Protein AF-0000000084497887 (afdb_homodimer)

Solvent-accessible surface area (backbone atoms only — not comparable to full-atom values): 10962 Å² total; per-residue (Å²): 132,82,75,77,73,67,58,67,60,59,72,65,52,63,39,70,38,43,33,41,34,38,28,30,50,39,81,92,36,46,67,60,48,50,56,60,54,56,71,39,84,43,46,43,31,31,32,35,33,46,72,90,30,45,32,45,31,37,35,47,32,65,16,64,68,62,44,48,48,43,46,65,66,46,57,71,64,41,83,52,58,73,46,73,46,78,21,45,47,77,47,72,82,37,50,74,83,68,125,132,80,74,76,73,67,60,66,59,58,74,64,51,64,40,70,37,42,34,40,34,38,27,30,48,40,82,93,37,46,66,61,49,51,55,60,55,57,71,39,86,44,48,43,31,33,28,35,33,47,74,90,31,45,32,46,32,39,34,47,31,67,17,64,68,62,43,48,48,43,46,65,64,47,55,71,62,40,82,53,58,74,47,73,46,78,21,44,48,77,47,70,81,40,51,74,82,69,126

Secondary structure (DSSP, 8-state):
-------HHHHHHTS-EEEEEEEEE-GGGHHHHHHHHHTSTTEEEEEEESSS-SEEEEEEESSHHHHHHIIIIIGGGSTTEEEEEEEEEEEEEEETT--/-------HHHHHHTS-EEEEEEEEE-GGGHHHHHHHHHTSTTEEEEEEESSS-SEEEEEEESSHHHHHHIIIIIGGGSTTEEEEEEEEEEEEEEETT--

InterPro domains:
  IPR011008 Dimeric alpha-beta barrel [SSF54909] (17-94)
  IPR019887 Transcription regulator AsnC/Lrp, ligand binding domain [PF01037] (18-95)

Organism: NCBI:txid312540

Radius of gyration: 19.48 Å; Cα contacts (8 Å, |Δi|>4): 360; chains: 2; bounding box: 92×40×36 Å

pLDDT: mean 90.02, std 18.31, range [33.28, 98.94]

Nearest PDB structures (foldseek):
  7fby-assembly1_A  TM=8.459E-01  e=1.328E-07  Pyrococcus horikoshii OT3
  2zbc-assembly1_C-2  TM=9.315E-01  e=3.793E-06  Sulfurisphaera tokodaii str. 7
  2cg4-assembly1_A  TM=8.793E-01  e=3.573E-06  Escherichia coli
  2cvi-assembly1_B  TM=8.622E-01  e=5.432E-06  Pyrococcus horikoshii OT3
  2pn6-assembly1_A  TM=7.732E-01  e=1.114E-05  Sulfurisphaera tokodaii

Foldseek 3Di:
DPPPPVPPCVVQFFAKWKKKKFWAFAPVCLVVLQVQLVPDPQWDDWDQDDDPGRIITIGIDRGPVVVVCCCVPPNVPDPGTDDMDIGTDPDDPDDPPPD/DPPPVVPPCVVQFFAKWKKKKFWAFAPVCLVVLQVQLVPDPQWDDWDQDDDPGRIITMGIDRGPVVVVCCVVPPNVPDPGTDDMDIGTDPDDPDDPPPD

Structure (mmCIF, N/CA/C/O backbone):
data_AF-0000000084497887-model_v1
#
loop_
_entity.id
_entity.type
_entity.pdbx_description
1 polymer 'AsnC family transcriptional regulator'
#
loop_
_atom_site.group_PDB
_atom_site.id
_atom_site.type_symbol
_atom_site.label_atom_id
_atom_site.label_alt_id
_atom_site.label_comp_id
_atom_site.label_asym_id
_atom_site.label_entity_id
_atom_site.label_seq_id
_atom_site.pdbx_PDB_ins_code
_atom_site.Cartn_x
_atom_site.Cartn_y
_atom_site.Cartn_z
_atom_site.occupancy
_atom_site.B_iso_or_equiv
_atom_site.auth_seq_id
_atom_site.auth_comp_id
_atom_site.auth_asym_id
_atom_site.auth_atom_id
_atom_site.pdbx_PDB_model_num
ATOM 1 N N . MET A 1 1 ? -46.094 -18.594 4.223 1 34.28 1 MET A N 1
ATOM 2 C CA . MET A 1 1 ? -44.781 -18.891 4.781 1 34.28 1 MET A CA 1
ATOM 3 C C . MET A 1 1 ? -43.75 -17.859 4.328 1 34.28 1 MET A C 1
ATOM 5 O O . MET A 1 1 ? -43.438 -17.766 3.137 1 34.28 1 MET A O 1
ATOM 9 N N . GLU A 1 2 ? -43.812 -16.578 4.73 1 36.75 2 GLU A N 1
ATOM 10 C CA . GLU A 1 2 ? -43.062 -15.391 4.34 1 36.75 2 GLU A CA 1
ATOM 11 C C . GLU A 1 2 ? -41.562 -15.633 4.414 1 36.75 2 GLU A C 1
ATOM 13 O O . GLU A 1 2 ? -41.031 -15.977 5.477 1 36.75 2 GLU A O 1
ATOM 18 N N . ALA A 1 3 ? -41.031 -16.297 3.369 1 42.78 3 ALA A N 1
ATOM 19 C CA . ALA A 1 3 ? -39.594 -16.547 3.277 1 42.78 3 ALA A CA 1
ATOM 20 C C . ALA A 1 3 ? -38.781 -15.383 3.852 1 42.78 3 ALA A C 1
ATOM 22 O O . ALA A 1 3 ? -39.062 -14.219 3.539 1 42.78 3 ALA A O 1
ATOM 23 N N . GLU A 1 4 ? -38.438 -15.383 5.117 1 43.06 4 GLU A N 1
ATOM 24 C CA . GLU A 1 4 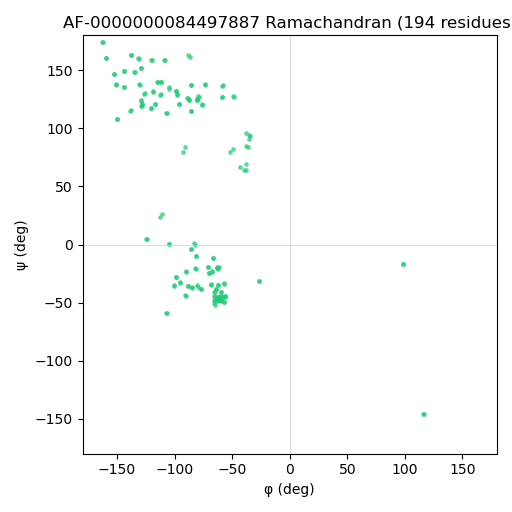? -37.531 -14.43 5.785 1 43.06 4 GLU A CA 1
ATOM 25 C C . GLU A 1 4 ? -36.375 -14.062 4.895 1 43.06 4 GLU A C 1
ATOM 27 O O . GLU A 1 4 ? -35.469 -14.891 4.656 1 43.06 4 GLU A O 1
ATOM 32 N N . ILE A 1 5 ? -36.594 -13.328 3.812 1 41.53 5 ILE A N 1
ATOM 33 C CA . ILE A 1 5 ? -35.531 -12.656 3.09 1 41.53 5 ILE A CA 1
ATOM 34 C C . ILE A 1 5 ? -34.531 -12.078 4.078 1 41.53 5 ILE A C 1
ATOM 36 O O . ILE A 1 5 ? -34.812 -11.125 4.805 1 41.53 5 ILE A O 1
ATOM 40 N N . THR A 1 6 ? -33.844 -12.891 4.84 1 45.62 6 THR A N 1
ATOM 41 C CA . THR A 1 6 ? -32.688 -12.43 5.562 1 45.62 6 THR A CA 1
ATOM 42 C C . THR A 1 6 ? -31.891 -11.422 4.723 1 45.62 6 THR A C 1
ATOM 44 O O . THR A 1 6 ? -31.578 -11.688 3.562 1 45.62 6 THR A O 1
ATOM 47 N N . ASN A 1 7 ? -32.125 -10.148 4.93 1 45.5 7 ASN A N 1
ATOM 48 C CA . ASN A 1 7 ? -31.562 -9.023 4.195 1 45.5 7 ASN A CA 1
ATOM 49 C C . ASN A 1 7 ? -30.094 -9.258 3.826 1 45.5 7 ASN A C 1
ATOM 51 O O . ASN A 1 7 ? -29.25 -9.383 4.703 1 45.5 7 ASN A O 1
ATOM 55 N N . PHE A 1 8 ? -29.812 -9.93 2.74 1 46.56 8 PHE A N 1
ATOM 56 C CA . PHE A 1 8 ? -28.484 -10.039 2.121 1 46.56 8 PHE A CA 1
ATOM 57 C C . PHE A 1 8 ? -27.625 -8.828 2.457 1 46.56 8 PHE A C 1
ATOM 59 O O . PHE A 1 8 ? -26.406 -8.906 2.434 1 46.56 8 PHE A O 1
ATOM 66 N N . LYS A 1 9 ? -28.219 -7.66 2.637 1 49.53 9 LYS A N 1
ATOM 67 C CA . LYS A 1 9 ? -27.562 -6.422 3.029 1 49.53 9 LYS A CA 1
ATOM 68 C C . LYS A 1 9 ? -26.891 -6.566 4.387 1 49.53 9 LYS A C 1
ATOM 70 O O . LYS A 1 9 ? -25.766 -6.07 4.59 1 49.53 9 LYS A O 1
ATOM 75 N N . GLU A 1 10 ? -27.469 -7.125 5.3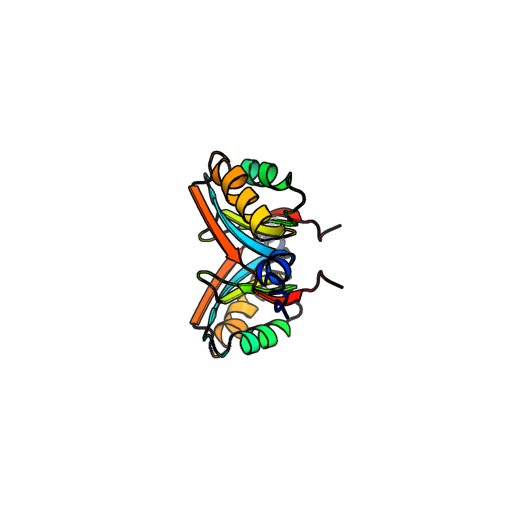71 1 51.5 10 GLU A N 1
ATOM 76 C CA . GLU A 1 10 ? -26.953 -7.312 6.719 1 51.5 10 GLU A CA 1
ATOM 77 C C . GLU A 1 10 ? -25.719 -8.211 6.707 1 51.5 10 GLU A C 1
ATOM 79 O O . GLU A 1 10 ? -24.766 -7.973 7.457 1 51.5 10 GLU A O 1
ATOM 84 N N . TYR A 1 11 ? -25.672 -9.383 6.059 1 49.47 11 TYR A N 1
ATOM 85 C CA . TYR A 1 11 ? -24.578 -10.336 5.992 1 49.47 11 TYR A CA 1
ATOM 86 C C . TYR A 1 11 ? -23.328 -9.695 5.387 1 49.47 11 TYR A C 1
ATOM 88 O O . TYR A 1 11 ? -22.219 -9.922 5.859 1 49.47 11 TYR A O 1
ATOM 96 N N . TYR A 1 12 ? -23.484 -8.992 4.297 1 54.28 12 TYR A N 1
ATOM 97 C CA . TYR A 1 12 ? -22.391 -8.32 3.619 1 54.28 12 TYR A CA 1
ATOM 98 C C . TYR A 1 12 ? -22.047 -7.008 4.309 1 54.28 12 TYR A C 1
ATOM 100 O O . TYR A 1 12 ? -20.906 -6.547 4.246 1 54.28 12 TYR A O 1
ATOM 108 N N . ASP A 1 13 ? -23.125 -6.312 4.828 1 56.44 13 ASP A N 1
ATOM 109 C CA . ASP A 1 13 ? -23 -5 5.457 1 56.44 13 ASP A CA 1
ATOM 110 C C . ASP A 1 13 ? -22.109 -5.066 6.691 1 56.44 13 ASP A C 1
ATOM 112 O O . ASP A 1 13 ? -21.5 -4.066 7.082 1 56.44 13 ASP A O 1
ATOM 116 N N . ASN A 1 14 ? -21.891 -6.223 7.273 1 60.94 14 ASN A N 1
ATOM 117 C CA . ASN A 1 14 ? -21.344 -6.23 8.625 1 60.94 14 ASN A CA 1
ATOM 118 C C . ASN A 1 14 ? -19.922 -6.793 8.648 1 60.94 14 ASN A C 1
ATOM 120 O O . ASN A 1 14 ? -19.484 -7.352 9.656 1 60.94 14 ASN A O 1
ATOM 124 N N . LYS A 1 15 ? -19.25 -6.688 7.375 1 86.19 15 LYS A N 1
ATOM 125 C CA . LYS A 1 15 ? -17.922 -7.266 7.484 1 86.19 15 LYS A CA 1
ATOM 126 C C . LYS A 1 15 ? -16.859 -6.176 7.547 1 86.19 15 LYS A C 1
ATOM 128 O O . LYS A 1 15 ? -16.984 -5.133 6.902 1 86.19 15 LYS A O 1
ATOM 133 N N . ILE A 1 16 ? -15.914 -6.332 8.445 1 96.44 16 ILE A N 1
ATOM 134 C CA . ILE A 1 16 ? -14.734 -5.48 8.539 1 96.44 16 ILE A CA 1
ATOM 135 C C . ILE A 1 16 ? -14.086 -5.348 7.156 1 96.44 16 ILE A C 1
ATOM 137 O O . ILE A 1 16 ? -13.953 -6.336 6.43 1 96.44 16 ILE A O 1
ATOM 141 N N . VAL A 1 17 ? -13.867 -4.059 6.781 1 97.56 17 VAL A N 1
ATOM 142 C CA . VAL A 1 17 ? -13.266 -3.844 5.469 1 97.56 17 VAL A CA 1
ATOM 143 C C . VAL A 1 17 ? -11.883 -3.213 5.629 1 97.56 17 VAL A C 1
ATOM 145 O O . VAL A 1 17 ? -11.68 -2.379 6.512 1 97.56 17 VAL A O 1
ATOM 148 N N . THR A 1 18 ? -10.945 -3.664 4.828 1 98.44 18 THR A N 1
ATOM 149 C CA . THR A 1 18 ? -9.602 -3.105 4.715 1 98.44 18 THR A CA 1
ATOM 150 C C . THR A 1 18 ? -9.398 -2.447 3.352 1 98.44 18 THR A C 1
ATOM 152 O O . THR A 1 18 ? -9.875 -2.959 2.336 1 98.44 18 THR A O 1
ATOM 155 N N . ALA A 1 19 ? -8.719 -1.28 3.336 1 98.88 19 ALA A N 1
ATOM 156 C CA . ALA A 1 19 ? -8.406 -0.589 2.088 1 98.88 19 ALA A CA 1
ATOM 157 C C . ALA A 1 19 ? -7.039 0.084 2.162 1 98.88 19 ALA A C 1
ATOM 159 O O . ALA A 1 19 ? -6.574 0.44 3.246 1 98.88 19 ALA A O 1
ATOM 160 N N . MET A 1 20 ? -6.418 0.155 1.011 1 98.94 20 MET A N 1
ATOM 161 C CA . MET A 1 20 ? -5.281 1.043 0.786 1 98.94 20 MET A CA 1
ATOM 162 C C . MET A 1 20 ? -5.723 2.326 0.091 1 98.94 20 MET A C 1
ATOM 164 O O . MET A 1 20 ? -6.473 2.283 -0.885 1 98.94 20 MET A O 1
ATOM 168 N N . ILE A 1 21 ? -5.281 3.441 0.606 1 98.94 21 ILE A N 1
ATOM 169 C CA . ILE A 1 21 ? -5.645 4.723 0.011 1 98.94 21 ILE A CA 1
ATOM 170 C C . ILE A 1 21 ? -4.387 5.469 -0.424 1 98.94 21 ILE A C 1
ATOM 172 O O . ILE A 1 21 ? -3.516 5.762 0.399 1 98.94 21 ILE A O 1
ATOM 176 N N . GLY A 1 22 ? -4.23 5.738 -1.722 1 98.81 22 GLY A N 1
ATOM 177 C CA . GLY A 1 22 ? -3.219 6.641 -2.238 1 98.81 22 GLY A CA 1
ATOM 178 C C . GLY A 1 22 ? -3.662 8.094 -2.248 1 98.81 22 GLY A C 1
ATOM 179 O O . GLY A 1 22 ? -4.789 8.398 -2.645 1 98.81 22 GLY A O 1
ATOM 180 N N . ILE A 1 23 ? -2.787 9.008 -1.84 1 98.81 23 ILE A N 1
ATOM 181 C CA . ILE A 1 23 ? -3.139 10.422 -1.758 1 98.81 23 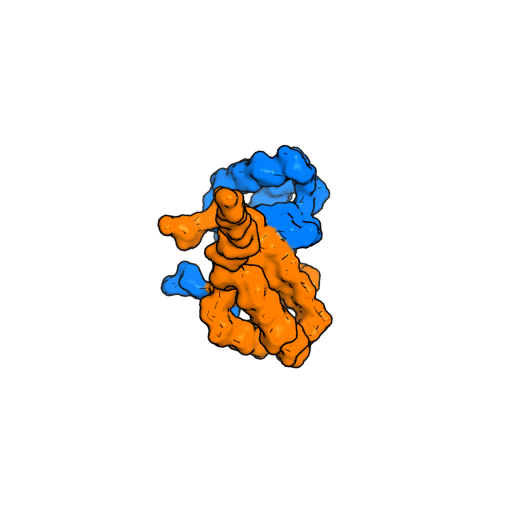ILE A CA 1
ATOM 182 C C . ILE A 1 23 ? -2.086 11.258 -2.484 1 98.81 23 ILE A C 1
ATOM 184 O O . ILE A 1 23 ? -0.886 11.094 -2.25 1 98.81 23 ILE A O 1
ATOM 188 N N . GLU A 1 24 ? -2.488 12.008 -3.402 1 98.81 24 GLU A N 1
ATOM 189 C CA . GLU A 1 24 ? -1.709 13.125 -3.939 1 98.81 24 GLU A CA 1
ATOM 190 C C . GLU A 1 24 ? -1.962 14.406 -3.152 1 98.81 24 GLU A C 1
ATOM 192 O O . GLU A 1 24 ? -3.111 14.812 -2.973 1 98.81 24 GLU A O 1
ATOM 197 N N . ALA A 1 25 ? -0.942 15.023 -2.678 1 98.69 25 ALA A N 1
ATOM 198 C CA . ALA A 1 25 ? -1.083 16.172 -1.773 1 98.69 25 ALA A CA 1
ATOM 199 C C . ALA A 1 25 ? -0.101 17.281 -2.133 1 98.69 25 ALA A C 1
ATOM 201 O O . ALA A 1 25 ? 0.843 17.062 -2.896 1 98.69 25 ALA A O 1
ATOM 202 N N . ASP A 1 26 ? -0.394 18.484 -1.61 1 98.19 26 ASP A N 1
ATOM 203 C CA . ASP A 1 26 ? 0.619 19.531 -1.63 1 98.19 26 ASP A CA 1
ATOM 204 C C . ASP A 1 26 ? 1.875 19.094 -0.878 1 98.19 26 ASP A C 1
ATOM 206 O O . ASP A 1 26 ? 1.798 18.656 0.272 1 98.19 26 ASP A O 1
ATOM 210 N N . ILE A 1 27 ? 2.955 19.234 -1.596 1 96 27 ILE A N 1
ATOM 211 C CA . ILE A 1 27 ? 4.219 18.688 -1.098 1 96 27 ILE A CA 1
ATOM 212 C C . ILE A 1 27 ? 4.531 19.297 0.269 1 96 27 ILE A C 1
ATOM 214 O O . ILE A 1 27 ? 5.07 18.625 1.146 1 96 27 ILE A O 1
ATOM 218 N N . ASN A 1 28 ? 4.18 20.469 0.515 1 97.62 28 ASN A N 1
ATOM 219 C CA . ASN A 1 28 ? 4.504 21.172 1.756 1 97.62 28 ASN A CA 1
ATOM 220 C C . ASN A 1 28 ? 3.523 20.812 2.869 1 97.62 28 ASN A C 1
ATOM 222 O O . ASN A 1 28 ? 3.678 21.266 4.004 1 97.62 28 ASN A O 1
ATOM 226 N N . MET A 1 29 ? 2.557 19.969 2.6 1 98.5 29 MET A N 1
ATOM 227 C CA . MET A 1 29 ? 1.536 19.672 3.602 1 98.5 29 MET A CA 1
ATOM 228 C C . MET A 1 29 ? 1.457 18.172 3.873 1 98.5 29 MET A C 1
ATOM 230 O O . MET A 1 29 ? 0.58 17.719 4.605 1 98.5 29 MET A O 1
ATOM 234 N N . VAL A 1 30 ? 2.314 17.453 3.293 1 98.62 30 VAL A N 1
ATOM 235 C CA . VAL A 1 30 ? 2.25 16 3.348 1 98.62 30 VAL A CA 1
ATOM 236 C C . VAL A 1 30 ? 2.266 15.531 4.801 1 98.62 30 VAL A C 1
ATOM 238 O O . VAL A 1 30 ? 1.417 14.734 5.215 1 98.62 30 VAL A O 1
ATOM 241 N N . GLU A 1 31 ? 3.191 16.031 5.586 1 98.19 31 GLU A N 1
ATOM 242 C CA . GLU A 1 31 ? 3.316 15.602 6.977 1 98.19 31 GLU A CA 1
ATOM 243 C C . GLU A 1 31 ? 2.094 16.016 7.793 1 98.19 31 GLU A C 1
ATOM 245 O O . GLU A 1 31 ? 1.562 15.219 8.57 1 98.19 31 GLU A O 1
ATOM 250 N N . ASP A 1 32 ? 1.654 17.25 7.59 1 98.31 32 ASP A N 1
ATOM 251 C CA . ASP A 1 32 ? 0.481 17.75 8.297 1 98.31 32 ASP A CA 1
ATOM 252 C C . ASP A 1 32 ? -0.757 16.922 7.965 1 98.31 32 ASP A C 1
ATOM 254 O O . ASP A 1 32 ? -1.547 16.594 8.852 1 98.31 32 ASP A O 1
ATOM 258 N N . ILE A 1 33 ? -0.931 16.641 6.711 1 98.75 33 ILE A N 1
ATOM 259 C CA . ILE A 1 33 ? -2.049 15.828 6.25 1 98.75 33 ILE A CA 1
ATOM 260 C C . ILE A 1 33 ? -1.973 14.438 6.887 1 98.75 33 ILE A C 1
ATOM 262 O O . ILE A 1 33 ? -2.969 13.938 7.41 1 98.75 33 ILE A O 1
ATOM 266 N N . GLY A 1 34 ? -0.792 13.797 6.863 1 98.75 34 GLY A N 1
ATOM 267 C CA . GLY A 1 34 ? -0.603 12.5 7.488 1 98.75 34 GLY A CA 1
ATOM 268 C C . GLY A 1 34 ? -0.956 12.484 8.961 1 98.75 34 GLY A C 1
ATOM 269 O O . GLY A 1 34 ? -1.616 11.562 9.445 1 98.75 34 GLY A O 1
ATOM 270 N N . GLU A 1 35 ? -0.506 13.523 9.672 1 98.56 35 GLU A N 1
ATOM 271 C CA . GLU A 1 35 ? -0.759 13.609 11.109 1 98.56 35 GLU A CA 1
ATOM 272 C C . GLU A 1 35 ? -2.25 13.766 11.398 1 98.56 35 GLU A C 1
ATOM 274 O O . GLU A 1 35 ? -2.766 13.18 12.359 1 98.56 35 GLU A O 1
ATOM 279 N N . LYS A 1 36 ? -2.902 14.555 10.609 1 98.56 36 LYS A N 1
ATOM 280 C CA . LYS A 1 36 ? -4.344 14.719 10.773 1 98.56 36 LYS A CA 1
ATOM 281 C C . LYS A 1 36 ? -5.074 13.391 10.555 1 98.56 36 LYS A C 1
ATOM 283 O O . LYS A 1 36 ? -5.949 13.031 11.344 1 98.56 36 LYS A O 1
ATOM 288 N N . ILE A 1 37 ? -4.738 12.68 9.531 1 98.75 37 ILE A N 1
ATOM 289 C CA . ILE A 1 37 ? -5.355 11.398 9.219 1 98.75 37 ILE A CA 1
ATOM 290 C C . ILE A 1 37 ? -5.086 10.406 10.344 1 98.75 37 ILE A C 1
ATOM 292 O O . ILE A 1 37 ? -5.945 9.586 10.672 1 98.75 37 ILE A O 1
ATOM 296 N N . ALA A 1 38 ? -3.92 10.492 10.969 1 98.62 38 ALA A N 1
ATOM 297 C CA . ALA A 1 38 ? -3.459 9.562 12 1 98.62 38 ALA A CA 1
ATOM 298 C C . ALA A 1 38 ? -4.363 9.617 13.227 1 98.62 38 ALA A C 1
ATOM 300 O O . ALA A 1 38 ? -4.34 8.703 14.055 1 98.62 38 ALA A O 1
ATOM 301 N N . GLU A 1 39 ? -5.082 10.641 13.367 1 98.12 39 GLU A N 1
ATOM 302 C CA . GLU A 1 39 ? -5.973 10.805 14.508 1 98.12 39 GLU A CA 1
ATOM 303 C C . GLU A 1 39 ? -7.113 9.797 14.477 1 98.12 39 GLU A C 1
ATOM 305 O O . GLU A 1 39 ? -7.762 9.547 15.492 1 98.12 39 GLU A O 1
ATOM 310 N N . ASN A 1 40 ? -7.395 9.32 13.32 1 98.44 40 ASN A N 1
ATOM 311 C CA . ASN A 1 40 ? -8.453 8.328 13.195 1 98.44 40 ASN A CA 1
ATOM 312 C C . ASN A 1 40 ? -7.973 6.938 13.602 1 98.44 40 ASN A C 1
ATOM 314 O O . ASN A 1 40 ? -6.992 6.43 13.055 1 98.44 40 ASN A O 1
ATOM 318 N N . LYS A 1 41 ? -8.648 6.277 14.484 1 97.88 41 LYS A N 1
ATOM 319 C CA . LYS A 1 41 ? -8.227 5.008 15.07 1 97.88 41 LYS A CA 1
ATOM 320 C C . LYS A 1 41 ? -8.312 3.877 14.047 1 97.88 41 LYS A C 1
ATOM 322 O O . LYS A 1 41 ? -7.664 2.842 14.203 1 97.88 41 LYS A O 1
ATOM 327 N N . ASN A 1 42 ? -9.078 4.051 12.984 1 98.5 42 ASN A N 1
ATOM 328 C CA . ASN A 1 42 ? -9.25 3.016 11.977 1 98.5 42 ASN A CA 1
ATOM 329 C C . ASN A 1 42 ? -8.148 3.061 10.922 1 98.5 42 ASN A C 1
ATOM 331 O O . ASN A 1 42 ? -8.094 2.213 10.031 1 98.5 42 ASN A O 1
ATOM 335 N N . VAL A 1 43 ? -7.281 4.07 11.039 1 98.69 43 VAL A N 1
ATOM 336 C CA . VAL A 1 43 ? -6.086 4.145 10.203 1 98.69 43 VAL A CA 1
ATOM 337 C C . VAL A 1 43 ? -4.945 3.369 10.852 1 98.69 43 VAL A C 1
ATOM 339 O O . VAL A 1 43 ? -4.559 3.658 11.992 1 98.69 43 VAL A O 1
ATOM 342 N N . GLU A 1 44 ? -4.383 2.422 10.117 1 98.44 44 GLU A N 1
ATOM 343 C CA . GLU A 1 44 ? -3.428 1.508 10.734 1 98.44 44 GLU A CA 1
ATOM 344 C C . GLU A 1 44 ? -1.991 1.909 10.414 1 98.44 44 GLU A C 1
ATOM 346 O O . GLU A 1 44 ? -1.087 1.704 11.227 1 98.44 44 GLU A O 1
ATOM 351 N N . GLU A 1 45 ? -1.81 2.395 9.25 1 98.81 45 GLU A N 1
ATOM 352 C CA . GLU A 1 45 ? -0.466 2.742 8.805 1 98.81 45 GLU A CA 1
ATOM 353 C C . GLU A 1 45 ? -0.5 3.889 7.797 1 98.81 45 GLU A C 1
ATOM 355 O O . GLU A 1 45 ? -1.392 3.949 6.945 1 98.81 45 GLU A O 1
ATOM 360 N N . ILE A 1 46 ? 0.388 4.844 7.895 1 98.94 46 ILE A N 1
ATOM 361 C CA . ILE A 1 46 ? 0.562 5.965 6.98 1 98.94 46 ILE A CA 1
ATOM 362 C C . ILE A 1 46 ? 2.023 6.059 6.551 1 98.94 46 ILE A C 1
ATOM 364 O O . ILE A 1 46 ? 2.91 6.254 7.387 1 98.94 46 ILE A O 1
ATOM 368 N N . MET A 1 47 ? 2.232 5.941 5.316 1 98.88 47 MET A N 1
ATOM 369 C CA . MET A 1 47 ? 3.576 5.957 4.746 1 98.88 47 MET A CA 1
ATOM 370 C C . MET A 1 47 ? 3.74 7.117 3.771 1 98.88 47 MET A C 1
ATOM 372 O O . MET A 1 47 ? 2.898 7.32 2.895 1 98.88 47 MET A O 1
ATOM 376 N N . VAL A 1 48 ? 4.812 7.891 3.887 1 98.88 48 VAL A N 1
ATOM 377 C CA . VAL A 1 48 ? 5.242 8.812 2.84 1 98.88 48 VAL A CA 1
ATOM 378 C C . VAL A 1 48 ? 6.012 8.047 1.764 1 98.88 48 VAL A C 1
ATOM 380 O O . VAL A 1 48 ? 6.984 7.352 2.062 1 98.88 48 VAL A O 1
ATOM 383 N N . VAL A 1 49 ? 5.523 8.219 0.517 1 98.75 49 VAL A N 1
ATOM 384 C CA . VAL A 1 49 ? 6.102 7.344 -0.5 1 98.75 49 VAL A CA 1
ATOM 385 C C . VAL A 1 49 ? 6.52 8.172 -1.714 1 98.75 49 VAL A C 1
ATOM 387 O O . VAL A 1 49 ? 6.074 9.305 -1.883 1 98.75 49 VAL A O 1
ATOM 390 N N . THR A 1 50 ? 7.438 7.555 -2.494 1 98 50 THR A N 1
ATOM 391 C CA . THR A 1 50 ? 7.734 8.062 -3.83 1 98 50 THR A CA 1
ATOM 392 C C . THR A 1 50 ? 6.777 7.473 -4.859 1 98 50 THR A C 1
ATOM 394 O O . THR A 1 50 ? 6.113 6.469 -4.594 1 98 50 THR A O 1
ATOM 397 N N . GLY A 1 51 ? 6.641 8.047 -6 1 96.38 51 GLY A N 1
ATOM 398 C CA . GLY A 1 51 ? 5.73 7.551 -7.02 1 96.38 51 GLY A CA 1
ATOM 399 C C . GLY A 1 51 ? 4.613 8.523 -7.352 1 96.38 51 GLY A C 1
ATOM 400 O O . GLY A 1 51 ? 4.797 9.742 -7.262 1 96.38 51 GLY A O 1
ATOM 401 N N . ASP A 1 52 ? 3.467 7.902 -7.66 1 96.94 52 ASP A N 1
ATOM 402 C CA . ASP A 1 52 ? 2.354 8.734 -8.109 1 96.94 52 ASP A CA 1
ATOM 403 C C . ASP A 1 52 ? 1.621 9.352 -6.926 1 96.94 52 ASP A C 1
ATOM 405 O O . ASP A 1 52 ? 0.882 10.328 -7.086 1 96.94 52 ASP A O 1
ATOM 409 N N . TYR A 1 53 ? 1.767 8.766 -5.766 1 98.5 53 TYR A N 1
ATOM 410 C CA . TYR A 1 53 ? 1.15 9.273 -4.547 1 98.5 53 TYR A CA 1
ATOM 411 C C . TYR A 1 53 ? 2.197 9.883 -3.617 1 98.5 53 TYR A C 1
ATOM 413 O O . TYR A 1 53 ? 3.377 9.531 -3.689 1 98.5 53 TYR A O 1
ATOM 421 N N . ASP A 1 54 ? 1.76 10.719 -2.738 1 98.81 54 ASP A N 1
ATOM 422 C CA . ASP A 1 54 ? 2.602 11.266 -1.681 1 98.81 54 ASP A CA 1
ATOM 423 C C . ASP A 1 54 ? 2.461 10.461 -0.392 1 98.81 54 ASP A C 1
ATOM 425 O O . ASP A 1 54 ? 3.406 10.367 0.393 1 98.81 54 ASP A O 1
ATOM 429 N N . LEU A 1 55 ? 1.3 9.93 -0.169 1 98.88 55 LEU A N 1
ATOM 430 C CA . LEU A 1 55 ? 1 9.07 0.973 1 98.88 55 LEU A CA 1
ATOM 431 C C . LEU A 1 55 ? 0.298 7.793 0.524 1 98.88 55 LEU A C 1
ATOM 433 O O . LEU A 1 55 ? -0.562 7.832 -0.359 1 98.88 55 LEU A O 1
ATOM 437 N N . LEU A 1 56 ? 0.643 6.664 1.054 1 98.94 56 LEU A N 1
ATOM 438 C CA . LEU A 1 56 ? -0.146 5.438 1.055 1 98.94 56 LEU A CA 1
ATOM 439 C C . LEU A 1 56 ? -0.602 5.086 2.467 1 98.94 56 LEU A C 1
ATOM 441 O O . LEU A 1 56 ? 0.207 5.062 3.396 1 98.94 56 LEU A O 1
ATOM 445 N N . ILE A 1 57 ? -1.857 4.836 2.658 1 98.94 57 ILE A N 1
ATOM 446 C CA . ILE A 1 57 ? -2.471 4.637 3.967 1 98.94 57 ILE A CA 1
ATOM 447 C C . ILE A 1 57 ? -3.219 3.307 3.99 1 98.94 57 ILE A C 1
ATOM 449 O O . ILE A 1 57 ? -3.969 2.992 3.062 1 98.94 57 ILE A O 1
ATOM 453 N N . LYS A 1 58 ? -2.984 2.541 4.969 1 98.94 58 LYS A N 1
ATOM 454 C CA . LYS A 1 58 ? -3.789 1.347 5.211 1 98.94 58 LYS A CA 1
ATOM 455 C C . LYS A 1 58 ? -4.859 1.613 6.266 1 98.94 58 LYS A C 1
ATOM 457 O O . LYS A 1 58 ? -4.555 2.096 7.359 1 98.94 58 LYS A O 1
ATOM 462 N N . VAL A 1 59 ? -6.082 1.281 5.965 1 98.88 59 VAL A N 1
ATOM 463 C CA . VAL A 1 59 ? -7.188 1.528 6.887 1 98.88 59 VAL A CA 1
ATOM 464 C C . VAL A 1 59 ? -8 0.25 7.074 1 98.88 59 VAL A C 1
ATOM 466 O O . VAL A 1 59 ? -8.039 -0.602 6.184 1 98.88 59 VAL A O 1
ATOM 469 N N . ARG A 1 60 ? -8.594 0.127 8.164 1 98.31 60 ARG A N 1
ATOM 470 C CA . ARG A 1 60 ? -9.484 -0.973 8.508 1 98.31 60 ARG A CA 1
ATOM 471 C C . ARG A 1 60 ? -10.711 -0.466 9.258 1 98.31 60 ARG A C 1
ATOM 473 O O . ARG A 1 60 ? -10.602 0.064 10.359 1 98.31 60 ARG A O 1
ATOM 480 N N . PHE A 1 61 ? -11.859 -0.625 8.633 1 98.19 61 PHE A N 1
ATOM 481 C CA . PHE A 1 61 ? -13.109 -0.099 9.172 1 98.19 61 PHE A CA 1
ATOM 482 C C . PHE A 1 61 ? -14.102 -1.224 9.414 1 98.19 61 PHE A C 1
ATOM 484 O O . PHE A 1 61 ? -14.016 -2.289 8.805 1 98.19 61 PHE A O 1
ATOM 491 N N . PRO A 1 62 ? -15.102 -0.989 10.281 1 96.44 62 PRO A N 1
ATOM 492 C CA . PRO A 1 62 ? -16.047 -2.057 10.625 1 96.44 62 PRO A CA 1
ATOM 493 C C . PRO A 1 62 ? -16.969 -2.42 9.469 1 96.44 62 PRO A C 1
ATOM 495 O O . PRO A 1 62 ? -17.562 -3.506 9.461 1 96.44 62 PRO A O 1
ATOM 498 N N . ASP A 1 63 ? -17.156 -1.433 8.539 1 95.38 63 ASP A N 1
ATOM 499 C CA . ASP A 1 63 ? -17.969 -1.698 7.359 1 95.38 63 ASP A CA 1
ATOM 500 C C . ASP A 1 63 ? -17.719 -0.652 6.277 1 95.38 63 ASP A C 1
ATOM 502 O O . ASP A 1 63 ? -16.984 0.309 6.492 1 95.38 63 ASP A O 1
ATOM 506 N N . TYR A 1 64 ? -18.344 -0.904 5.109 1 95.44 64 TYR A N 1
ATOM 507 C CA . TYR A 1 64 ? -18.172 -0.026 3.957 1 95.44 64 TYR A CA 1
ATOM 508 C C . TYR A 1 64 ? -18.734 1.363 4.242 1 95.44 64 TYR A C 1
ATOM 510 O O . TYR A 1 64 ? -18.156 2.369 3.814 1 95.44 64 TYR A O 1
ATOM 518 N N . GLN A 1 65 ? -19.828 1.423 4.926 1 95.56 65 GLN A N 1
ATOM 519 C CA . GLN A 1 65 ? -20.484 2.699 5.188 1 95.56 65 GLN A CA 1
ATOM 520 C C . GLN A 1 65 ? -19.594 3.617 6.016 1 95.56 65 GLN A C 1
ATOM 522 O O . GLN A 1 65 ? -19.469 4.809 5.715 1 95.56 65 GLN A O 1
ATOM 527 N N . THR A 1 66 ? -19 3.057 7.043 1 97.06 66 THR A N 1
ATOM 528 C CA . THR A 1 66 ? -18.141 3.865 7.891 1 97.06 66 THR A CA 1
ATOM 529 C C . THR A 1 66 ? -16.875 4.277 7.141 1 97.06 66 THR A C 1
ATOM 531 O O . THR A 1 66 ? -16.359 5.375 7.344 1 97.06 66 THR A O 1
ATOM 534 N N . LEU A 1 67 ? -16.375 3.404 6.258 1 98.12 67 LEU A N 1
ATOM 535 C CA . LEU A 1 67 ? -15.242 3.777 5.414 1 98.12 67 LEU A CA 1
ATOM 536 C C . LEU A 1 67 ? -15.617 4.918 4.473 1 98.12 67 LEU A C 1
ATOM 538 O O . LEU A 1 67 ? -14.867 5.887 4.332 1 98.12 67 LEU A O 1
ATOM 542 N N . GLU A 1 68 ? -16.734 4.781 3.871 1 97.5 68 GLU A N 1
ATOM 543 C CA . GLU A 1 68 ? -17.203 5.828 2.975 1 97.5 68 GLU A CA 1
ATOM 544 C C . GLU A 1 68 ? -17.312 7.168 3.697 1 97.5 68 GLU A C 1
ATOM 546 O O . GLU A 1 68 ? -16.906 8.203 3.162 1 97.5 68 GLU A O 1
ATOM 551 N N . LYS A 1 69 ? -17.875 7.137 4.883 1 97.62 69 LYS A N 1
ATOM 552 C CA . LYS A 1 69 ? -17.984 8.359 5.676 1 97.62 69 LYS A CA 1
ATOM 553 C C . LYS A 1 69 ? -16.594 8.953 5.957 1 97.62 69 LYS A C 1
ATOM 555 O O . LYS A 1 69 ? -16.422 10.172 5.875 1 97.62 69 LYS A O 1
ATOM 560 N N . PHE A 1 70 ? -15.711 8.133 6.238 1 98.5 70 PHE A N 1
ATOM 561 C CA . PHE A 1 70 ? -14.344 8.586 6.473 1 98.5 70 PHE A CA 1
ATOM 562 C C . PHE A 1 70 ? -13.781 9.273 5.234 1 98.5 70 PHE A C 1
ATOM 564 O O . PHE A 1 70 ? -13.195 10.359 5.328 1 98.5 70 PHE A O 1
ATOM 571 N N . ILE A 1 71 ? -13.922 8.688 4.055 1 98.44 71 ILE A N 1
ATOM 572 C CA . ILE A 1 71 ? -13.375 9.211 2.807 1 98.44 71 ILE A CA 1
ATOM 573 C C . ILE A 1 71 ? -14.062 10.531 2.461 1 98.44 71 ILE 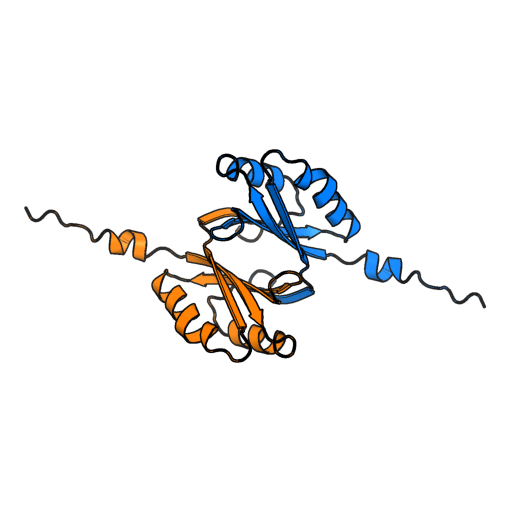A C 1
ATOM 575 O O . ILE A 1 71 ? -13.398 11.539 2.193 1 98.44 71 ILE A O 1
ATOM 579 N N . VAL A 1 72 ? -15.352 10.555 2.527 1 97.19 72 VAL A N 1
ATOM 580 C CA . VAL A 1 72 ? -16.156 11.672 2.037 1 97.19 72 VAL A CA 1
ATOM 581 C C . VAL A 1 72 ? -16.094 12.828 3.037 1 97.19 72 VAL A C 1
ATOM 583 O O . VAL A 1 72 ? -15.945 13.992 2.648 1 97.19 72 VAL A O 1
ATOM 586 N N . ARG A 1 73 ? -16.094 12.5 4.32 1 95.5 73 ARG A N 1
ATOM 587 C CA . ARG A 1 73 ? -16.266 13.547 5.324 1 95.5 73 ARG A CA 1
ATOM 588 C C . ARG A 1 73 ? -14.914 13.961 5.906 1 95.5 73 ARG A C 1
ATOM 590 O O . ARG A 1 73 ? -14.766 15.086 6.402 1 95.5 73 ARG A O 1
ATOM 597 N N . GLU A 1 74 ? -14 13.109 5.922 1 95.69 74 GLU A N 1
ATOM 598 C CA . GLU A 1 74 ? -12.727 13.445 6.551 1 95.69 74 GLU A CA 1
ATOM 599 C C . GLU A 1 74 ? -11.633 13.656 5.508 1 95.69 74 GLU A C 1
ATOM 601 O O . GLU A 1 74 ? -11.141 14.773 5.336 1 95.69 74 GLU A O 1
ATOM 606 N N . LEU A 1 75 ? -11.383 12.672 4.73 1 97.38 75 LEU A N 1
ATOM 607 C CA . LEU A 1 75 ? -10.242 12.742 3.82 1 97.38 75 LEU A CA 1
ATOM 608 C C . LEU A 1 75 ? -10.445 13.844 2.783 1 97.38 75 LEU A C 1
ATOM 610 O O . LEU A 1 75 ? -9.562 14.688 2.592 1 97.38 75 LEU A O 1
ATOM 614 N N . ASN A 1 76 ? -11.531 13.844 2.135 1 95.12 76 ASN A N 1
ATOM 615 C CA . ASN A 1 76 ? -11.805 14.766 1.039 1 95.12 76 ASN A CA 1
ATOM 616 C C . ASN A 1 76 ? -11.898 16.203 1.53 1 95.12 76 ASN A C 1
ATOM 618 O O . ASN A 1 76 ? -11.867 17.141 0.729 1 95.12 76 ASN A O 1
ATOM 622 N N . ASN A 1 77 ? -11.961 16.422 2.84 1 96.25 77 ASN A N 1
ATOM 623 C CA . ASN A 1 77 ? -12.117 17.766 3.389 1 96.25 77 ASN A CA 1
ATOM 624 C C . ASN A 1 77 ? -10.812 18.281 3.973 1 96.25 77 ASN A C 1
ATOM 626 O O . ASN A 1 77 ? -10.75 19.422 4.465 1 96.25 77 ASN A O 1
ATOM 630 N N . ILE A 1 78 ? -9.805 17.516 3.91 1 98.06 78 ILE A N 1
ATOM 631 C CA . ILE A 1 78 ? -8.508 17.969 4.418 1 98.06 78 ILE A CA 1
ATOM 632 C C . ILE A 1 78 ? -7.832 18.859 3.383 1 98.06 78 ILE A C 1
ATOM 634 O O . ILE A 1 78 ? -7.645 18.453 2.234 1 98.06 78 ILE A O 1
ATOM 638 N N . GLN A 1 79 ? -7.477 20.047 3.779 1 97.75 79 GLN A N 1
ATOM 639 C CA . GLN A 1 79 ? -6.777 20.984 2.902 1 97.75 79 GLN A CA 1
ATOM 640 C C . GLN A 1 79 ? -5.461 20.391 2.408 1 97.75 79 GLN A C 1
ATOM 642 O O . GLN A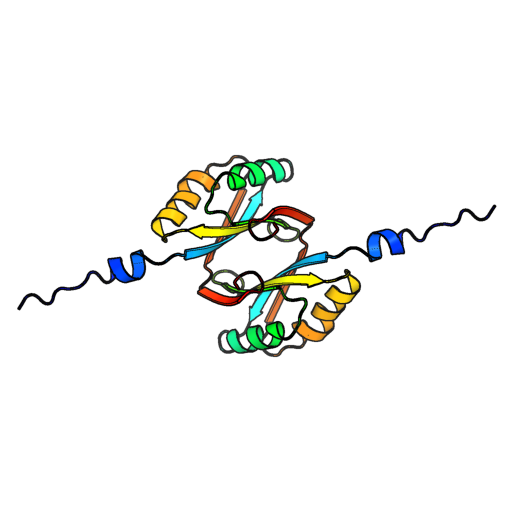 1 79 ? -4.711 19.797 3.182 1 97.75 79 GLN A O 1
ATOM 647 N N . GLY A 1 80 ? -5.184 20.578 1.087 1 98.44 80 GLY A N 1
ATOM 648 C CA . GLY A 1 80 ? -3.906 20.156 0.541 1 98.44 80 GLY A CA 1
ATOM 649 C C . GLY A 1 80 ? -3.979 18.812 -0.161 1 98.44 80 GLY A C 1
ATOM 650 O O . GLY A 1 80 ? -3.064 18.438 -0.9 1 98.44 80 GLY A O 1
ATOM 651 N N . ILE A 1 81 ? -5.07 18.016 0.086 1 98.69 81 ILE A N 1
ATOM 652 C CA . ILE A 1 81 ? -5.266 16.781 -0.675 1 98.69 81 ILE A CA 1
ATOM 653 C C . ILE A 1 81 ? -5.785 17.125 -2.072 1 98.69 81 ILE A C 1
ATOM 655 O O . ILE A 1 81 ? -6.824 17.766 -2.217 1 98.69 81 ILE A O 1
ATOM 659 N N . LYS A 1 82 ? -5.078 16.734 -2.998 1 98.31 82 LYS A N 1
ATOM 660 C CA . LYS A 1 82 ? -5.441 17.016 -4.387 1 98.31 82 LYS A CA 1
ATOM 661 C C . LYS A 1 82 ? -6.297 15.883 -4.961 1 98.31 82 LYS A C 1
ATOM 663 O O . LYS A 1 82 ? -7.254 16.141 -5.695 1 98.31 82 LYS A O 1
ATOM 668 N N . LYS A 1 83 ? -5.93 14.703 -4.711 1 97.94 83 LYS A N 1
ATOM 669 C CA . LYS A 1 83 ? -6.598 13.5 -5.199 1 97.94 83 LYS A CA 1
ATOM 670 C C . LYS A 1 83 ? -6.371 12.32 -4.258 1 97.94 83 LYS A C 1
ATOM 672 O O . LYS A 1 83 ? -5.324 12.234 -3.607 1 97.94 83 LYS A O 1
ATOM 677 N N . SER A 1 84 ? -7.352 11.5 -4.184 1 98.06 84 SER A N 1
ATOM 678 C CA . SER A 1 84 ? -7.188 10.234 -3.471 1 98.06 84 SER A CA 1
ATOM 679 C C . SER A 1 84 ? -7.781 9.078 -4.262 1 98.06 84 SER A C 1
ATOM 681 O O . SER A 1 84 ? -8.727 9.258 -5.035 1 98.06 84 SER A O 1
ATOM 683 N N . LYS A 1 85 ? -7.203 7.945 -4.125 1 98.12 85 LYS A N 1
ATOM 684 C CA . LYS A 1 85 ? -7.695 6.703 -4.711 1 98.12 85 LYS A CA 1
ATOM 685 C C . LYS A 1 85 ? -7.793 5.598 -3.664 1 98.12 85 LYS A C 1
ATOM 687 O O . LYS A 1 85 ? -6.805 5.277 -3.002 1 98.12 85 LYS A O 1
ATOM 692 N N . THR A 1 86 ? -8.992 5.098 -3.52 1 98.5 86 THR A N 1
ATOM 693 C CA . THR A 1 86 ? -9.203 4.016 -2.566 1 98.5 86 THR A CA 1
ATOM 694 C C . THR A 1 86 ? -9.148 2.66 -3.268 1 98.5 86 THR A C 1
ATOM 696 O O . THR A 1 86 ? -9.867 2.43 -4.242 1 98.5 86 THR A O 1
ATOM 699 N N . MET A 1 87 ? -8.242 1.766 -2.871 1 98.75 87 MET A N 1
ATOM 700 C CA . MET A 1 87 ? -8.109 0.389 -3.34 1 98.75 87 MET A CA 1
ATOM 701 C C . MET A 1 87 ? -8.57 -0.596 -2.273 1 98.75 87 MET A C 1
ATOM 703 O O . MET A 1 87 ? -7.953 -0.71 -1.215 1 98.75 87 MET A O 1
ATOM 707 N N . MET A 1 88 ? -9.625 -1.249 -2.561 1 98.56 88 MET A N 1
ATOM 708 C CA . MET A 1 88 ? -10.133 -2.207 -1.585 1 98.56 88 MET A CA 1
ATOM 709 C C . MET A 1 88 ? -9.266 -3.457 -1.542 1 98.56 88 MET A C 1
ATOM 711 O O . MET A 1 88 ? -8.844 -3.961 -2.584 1 98.56 88 MET A O 1
ATOM 715 N N . VAL A 1 89 ? -9 -3.936 -0.355 1 98.56 89 VAL A N 1
ATOM 716 C CA . VAL A 1 89 ? -8.297 -5.199 -0.193 1 98.56 89 VAL A CA 1
ATOM 717 C C . VAL A 1 89 ? -9.289 -6.359 -0.239 1 98.56 89 VAL A C 1
ATOM 719 O O . VAL A 1 89 ? -10.125 -6.504 0.657 1 98.56 89 VAL A O 1
ATOM 722 N N . LEU A 1 90 ? -9.141 -7.105 -1.197 1 97.81 90 LEU A N 1
ATOM 723 C CA . LEU A 1 90 ? -10.055 -8.227 -1.394 1 97.81 90 LEU A CA 1
ATOM 724 C C . LEU A 1 90 ? -9.609 -9.438 -0.59 1 97.81 90 LEU A C 1
ATOM 726 O O . LEU A 1 90 ? -10.445 -10.203 -0.097 1 97.81 90 LEU A O 1
ATOM 730 N N . SER A 1 91 ? -8.352 -9.656 -0.491 1 97.44 91 SER A N 1
ATOM 731 C CA . SER A 1 91 ? -7.754 -10.734 0.292 1 97.44 91 SER A CA 1
ATOM 732 C C . SER A 1 91 ? -6.293 -10.438 0.617 1 97.44 91 SER A C 1
ATOM 734 O O . SER A 1 91 ? -5.688 -9.539 0.024 1 97.44 91 SER A O 1
ATOM 736 N N . ILE A 1 92 ? -5.816 -11.102 1.599 1 98.31 92 ILE A N 1
ATOM 737 C CA . ILE A 1 92 ? -4.422 -11 2.018 1 98.31 92 ILE A CA 1
ATOM 738 C C . ILE A 1 92 ? -3.736 -12.352 1.855 1 98.31 92 ILE A C 1
ATOM 740 O O . ILE A 1 92 ? -4.156 -13.344 2.457 1 98.31 92 ILE A O 1
ATOM 744 N N . ILE A 1 93 ? -2.705 -12.406 1.069 1 98.44 93 ILE A N 1
ATOM 745 C CA . ILE A 1 93 ? -1.999 -13.648 0.773 1 98.44 93 ILE A CA 1
ATOM 746 C C . ILE A 1 93 ? -0.907 -13.883 1.814 1 98.44 93 ILE A C 1
ATOM 748 O O . ILE A 1 93 ? -0.616 -15.031 2.172 1 98.44 93 ILE A O 1
ATOM 752 N N . LYS A 1 94 ? -0.306 -12.844 2.258 1 98.25 94 LYS A N 1
ATOM 753 C CA . LYS A 1 94 ? 0.729 -12.875 3.287 1 98.25 94 LYS A CA 1
ATOM 754 C C . LYS A 1 94 ? 0.638 -11.656 4.195 1 98.25 94 LYS A C 1
ATOM 756 O O . LYS A 1 94 ? 0.402 -10.539 3.725 1 98.25 94 LYS A O 1
ATOM 761 N N . ASP A 1 95 ? 0.74 -11.844 5.387 1 98.06 95 ASP A N 1
ATOM 762 C CA . ASP A 1 95 ? 0.809 -10.797 6.398 1 98.06 95 ASP A CA 1
ATOM 763 C C . ASP A 1 95 ? 1.634 -11.242 7.602 1 98.06 95 ASP A C 1
ATOM 765 O O . ASP A 1 95 ? 1.17 -12.047 8.414 1 98.06 95 ASP A O 1
ATOM 769 N N . VAL A 1 96 ? 2.758 -10.734 7.762 1 96.75 96 VAL A N 1
ATOM 770 C CA . VAL A 1 96 ? 3.623 -11.203 8.836 1 96.75 96 VAL A CA 1
ATOM 771 C C . VAL A 1 96 ? 3.221 -10.539 10.148 1 96.75 96 VAL A C 1
ATOM 773 O O . VAL A 1 96 ? 3.668 -10.945 11.227 1 96.75 96 VAL A O 1
ATOM 776 N N . TYR A 1 97 ? 2.342 -9.539 10.117 1 93 97 TYR A N 1
ATOM 777 C CA . TYR A 1 97 ? 1.924 -8.797 11.297 1 93 97 TYR A CA 1
ATOM 778 C C . TYR A 1 97 ? 0.702 -9.438 11.945 1 93 97 TYR A C 1
ATOM 780 O O . TYR A 1 97 ? 0.319 -9.078 13.062 1 93 97 TYR A O 1
ATOM 788 N N . MET A 1 98 ? -0.056 -10.195 11.18 1 82.81 98 MET A N 1
ATOM 789 C CA . MET A 1 98 ? -1.245 -10.852 11.711 1 82.81 98 M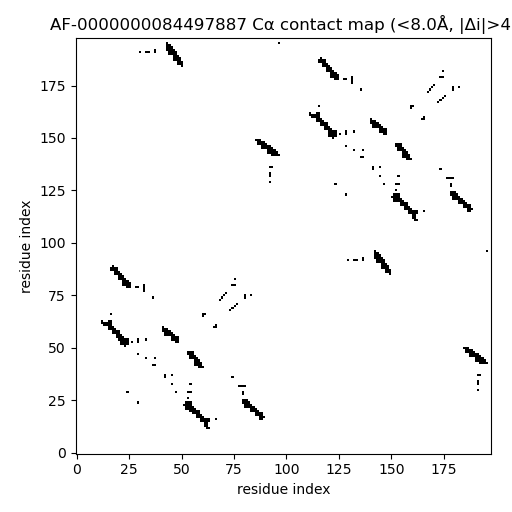ET A CA 1
ATOM 790 C C . MET A 1 98 ? -0.916 -12.258 12.195 1 82.81 98 MET A C 1
ATOM 792 O O . MET A 1 98 ? -0.392 -13.078 11.43 1 82.81 98 MET A O 1
ATOM 796 N N . ARG A 1 99 ? -0.32 -12.523 13.422 1 55.81 99 ARG A N 1
ATOM 797 C CA . ARG A 1 99 ? -0.153 -13.82 14.062 1 55.81 99 ARG A CA 1
ATOM 798 C C . ARG A 1 99 ? -1.485 -14.359 14.578 1 55.81 99 ARG A C 1
ATOM 800 O O . ARG A 1 99 ? -2.375 -13.578 14.93 1 55.81 99 ARG A O 1
ATOM 807 N N . MET B 1 1 ? 48.281 13.328 5.527 1 33.28 1 MET B N 1
ATOM 808 C CA . MET B 1 1 ? 47.125 13.109 6.41 1 33.28 1 MET B CA 1
ATOM 809 C C . MET B 1 1 ? 45.906 12.695 5.617 1 33.28 1 MET B C 1
ATOM 811 O O . MET B 1 1 ? 45.344 13.484 4.844 1 33.28 1 MET B O 1
ATOM 815 N N . GLU B 1 2 ? 45.875 11.562 4.875 1 36.38 2 GLU B N 1
ATOM 816 C CA . GLU B 1 2 ? 44.875 11.016 3.945 1 36.38 2 GLU B CA 1
ATOM 817 C C . GLU B 1 2 ? 43.5 11.016 4.559 1 36.38 2 GLU B C 1
ATOM 819 O O . GLU B 1 2 ? 43.281 10.43 5.617 1 36.38 2 GLU B O 1
ATOM 824 N N . ALA B 1 3 ? 42.844 12.18 4.492 1 42.47 3 ALA B N 1
ATOM 825 C CA . ALA B 1 3 ? 41.438 12.312 4.953 1 42.47 3 ALA B CA 1
ATOM 826 C C . ALA B 1 3 ? 40.656 11.031 4.668 1 42.47 3 ALA B C 1
ATOM 828 O O . ALA B 1 3 ? 40.719 10.492 3.564 1 42.47 3 ALA B O 1
ATOM 829 N N . GLU B 1 4 ? 40.562 10.102 5.594 1 42.94 4 GLU B N 1
ATOM 830 C CA . GLU B 1 4 ? 39.75 8.906 5.547 1 42.94 4 GLU B CA 1
ATOM 831 C C . GLU B 1 4 ? 38.344 9.227 4.984 1 42.94 4 GLU B C 1
ATOM 833 O O . GLU B 1 4 ? 37.562 9.898 5.637 1 42.94 4 GLU B O 1
ATOM 838 N N . ILE B 1 5 ? 38.281 9.594 3.701 1 41.66 5 ILE B N 1
ATOM 839 C CA . ILE B 1 5 ? 37 9.594 3.008 1 41.66 5 ILE B CA 1
ATOM 840 C C . ILE B 1 5 ? 36.156 8.391 3.451 1 41.66 5 ILE B C 1
ATOM 842 O O . ILE B 1 5 ? 36.5 7.25 3.133 1 41.66 5 ILE B O 1
ATOM 846 N N . THR B 1 6 ? 35.781 8.32 4.684 1 45.25 6 THR B N 1
ATOM 847 C CA . THR B 1 6 ? 34.75 7.379 5.086 1 45.25 6 THR B CA 1
ATOM 848 C C . THR B 1 6 ? 33.688 7.242 3.992 1 45.25 6 THR B C 1
ATOM 850 O O . THR B 1 6 ? 33.156 8.242 3.512 1 45.25 6 THR B O 1
ATOM 853 N N . ASN B 1 7 ? 33.844 6.246 3.137 1 45.91 7 ASN B N 1
ATOM 854 C CA . ASN B 1 7 ? 33 5.969 1.979 1 45.91 7 ASN B CA 1
ATOM 855 C C . ASN B 1 7 ? 31.516 6.289 2.264 1 45.91 7 ASN B C 1
ATOM 857 O O . ASN B 1 7 ? 30.906 5.656 3.121 1 45.91 7 ASN B O 1
ATOM 861 N N . PHE B 1 8 ? 31.078 7.5 2.137 1 46.09 8 PHE B N 1
ATOM 862 C CA . PHE B 1 8 ? 29.688 7.93 2.135 1 46.09 8 PHE B CA 1
ATOM 863 C C . PHE B 1 8 ? 28.766 6.809 1.655 1 46.09 8 PHE B C 1
ATOM 865 O O . PHE B 1 8 ? 27.578 6.781 1.985 1 46.09 8 PHE B O 1
ATOM 872 N N . LYS B 1 9 ? 29.25 5.965 0.775 1 49.72 9 LYS B N 1
ATOM 873 C CA . LYS B 1 9 ? 28.547 4.801 0.257 1 49.72 9 LYS B CA 1
ATOM 874 C C . LYS B 1 9 ? 28.172 3.838 1.383 1 49.72 9 LYS B C 1
ATOM 876 O O . LYS B 1 9 ? 27.062 3.279 1.391 1 49.72 9 LYS B O 1
ATOM 881 N N . GLU B 1 10 ? 29 3.518 2.291 1 51.84 10 GLU B N 1
ATOM 882 C CA . GLU B 1 10 ? 28.766 2.594 3.4 1 51.84 10 GLU B CA 1
ATOM 883 C C . GLU B 1 10 ? 27.672 3.102 4.328 1 51.84 10 GLU B C 1
ATOM 885 O O . GLU B 1 10 ? 26.875 2.314 4.836 1 51.84 10 GLU B O 1
ATOM 890 N N . TYR B 1 11 ? 27.656 4.359 4.781 1 49.41 11 TYR B N 1
ATOM 891 C CA . TYR B 1 11 ? 26.688 4.961 5.695 1 49.41 11 TYR B CA 1
ATOM 892 C C . TYR B 1 11 ? 25.281 4.887 5.121 1 49.41 11 TYR B C 1
ATOM 894 O O . TYR B 1 11 ? 24.312 4.633 5.855 1 49.41 11 TYR B O 1
ATOM 902 N N . TYR B 1 12 ? 25.109 5.211 3.873 1 54.25 12 TYR B N 1
ATOM 903 C CA . TYR B 1 12 ? 23.812 5.18 3.197 1 54.25 12 TYR B CA 1
ATOM 904 C C . TYR B 1 12 ? 23.453 3.766 2.752 1 54.25 12 TYR B C 1
ATOM 906 O O . TYR B 1 12 ? 22.281 3.42 2.633 1 54.25 12 TYR B O 1
ATOM 914 N N . ASP B 1 13 ? 24.531 2.99 2.34 1 56.5 13 ASP B N 1
ATOM 915 C CA . ASP B 1 13 ? 24.391 1.648 1.783 1 56.5 13 ASP B CA 1
ATOM 916 C C . ASP B 1 13 ? 23.781 0.691 2.805 1 56.5 13 ASP B C 1
ATOM 918 O O . ASP B 1 13 ? 23.156 -0.305 2.436 1 56.5 13 ASP B O 1
ATOM 922 N N . ASN B 1 14 ? 23.844 1.001 4.082 1 60.38 14 ASN B N 1
ATOM 923 C CA . ASN B 1 14 ? 23.578 -0.056 5.055 1 60.38 14 ASN B CA 1
ATOM 924 C C . ASN B 1 14 ? 22.266 0.173 5.797 1 60.38 14 ASN B C 1
ATOM 926 O O . ASN B 1 14 ? 22.125 -0.21 6.957 1 60.38 14 ASN B O 1
ATOM 930 N N . LYS B 1 15 ? 21.312 0.955 5.055 1 85.75 15 LYS B N 1
ATOM 931 C CA . LYS B 1 15 ? 20.109 1.128 5.848 1 85.75 15 LYS B CA 1
ATOM 932 C C . LYS B 1 15 ? 18.984 0.242 5.324 1 85.75 15 LYS B C 1
ATOM 934 O O . LYS B 1 15 ? 18.844 0.055 4.113 1 85.75 15 LYS B O 1
ATOM 939 N N . ILE B 1 16 ? 18.312 -0.427 6.215 1 96.44 16 ILE B N 1
ATOM 940 C CA . ILE B 1 16 ? 17.094 -1.18 5.918 1 96.44 16 ILE B CA 1
ATOM 941 C C . ILE B 1 16 ? 16.125 -0.309 5.113 1 96.44 16 ILE B C 1
ATOM 943 O O . ILE B 1 16 ? 15.93 0.865 5.434 1 96.44 16 ILE B O 1
ATOM 947 N N . VAL B 1 17 ? 15.695 -0.896 3.961 1 97.56 17 VAL B N 1
ATOM 948 C CA . VAL B 1 17 ? 14.781 -0.122 3.123 1 97.56 17 VAL B CA 1
ATOM 949 C C . VAL B 1 17 ? 13.422 -0.806 3.074 1 97.56 17 VAL B C 1
ATOM 951 O O . VAL B 1 17 ? 13.336 -2.035 3.047 1 97.56 17 VAL B O 1
ATOM 954 N N . THR B 1 18 ? 12.367 -0.013 3.129 1 98.38 18 THR B N 1
ATOM 955 C CA . THR B 1 18 ? 10.977 -0.439 2.957 1 98.38 18 THR B CA 1
ATOM 956 C C . THR B 1 18 ? 10.398 0.126 1.664 1 98.38 18 THR B C 1
ATOM 958 O O . THR B 1 18 ? 10.68 1.27 1.3 1 98.38 18 THR B O 1
ATOM 961 N N . ALA B 1 19 ? 9.609 -0.709 0.948 1 98.81 19 ALA B N 1
ATOM 962 C CA . ALA B 1 19 ? 8.945 -0.264 -0.271 1 98.81 19 ALA B CA 1
ATOM 963 C C . ALA B 1 19 ? 7.566 -0.909 -0.408 1 98.81 19 ALA B C 1
ATOM 965 O O . ALA B 1 19 ? 7.332 -2.002 0.112 1 98.81 19 ALA B O 1
ATOM 966 N N . MET B 1 20 ? 6.691 -0.16 -1.046 1 98.94 20 MET B N 1
ATOM 967 C CA . MET B 1 20 ? 5.445 -0.698 -1.583 1 98.94 20 MET B CA 1
ATOM 968 C C . MET B 1 20 ? 5.57 -0.977 -3.076 1 98.94 20 MET B C 1
ATOM 970 O O . MET B 1 20 ? 6.07 -0.139 -3.83 1 98.94 20 MET B O 1
ATOM 974 N N . ILE B 1 21 ? 5.145 -2.146 -3.484 1 98.94 21 ILE B N 1
ATOM 975 C CA . ILE B 1 21 ? 5.223 -2.504 -4.895 1 98.94 21 ILE B CA 1
ATOM 976 C C . ILE B 1 21 ? 3.822 -2.803 -5.43 1 98.94 21 ILE B C 1
ATOM 978 O O . ILE B 1 21 ? 3.141 -3.703 -4.93 1 98.94 21 ILE B O 1
ATOM 982 N N . GLY B 1 22 ? 3.344 -2.025 -6.395 1 98.81 22 GLY B N 1
ATOM 983 C CA . GLY B 1 22 ? 2.145 -2.342 -7.156 1 98.81 22 GLY B CA 1
ATOM 984 C C . GLY B 1 22 ? 2.416 -3.24 -8.352 1 98.81 22 GLY B C 1
ATOM 985 O O . GLY B 1 22 ? 3.379 -3.025 -9.086 1 98.81 22 GLY B O 1
ATOM 986 N N . ILE B 1 23 ? 1.563 -4.238 -8.578 1 98.81 23 ILE B N 1
ATOM 987 C CA . ILE B 1 23 ? 1.77 -5.191 -9.664 1 98.81 23 ILE B CA 1
ATOM 988 C C . ILE B 1 23 ? 0.494 -5.309 -10.492 1 98.81 23 ILE B C 1
ATOM 990 O O . ILE B 1 23 ? -0.594 -5.504 -9.945 1 98.81 23 ILE B O 1
ATOM 994 N N . GLU B 1 24 ? 0.592 -5.09 -11.727 1 98.81 24 GLU B N 1
ATOM 995 C CA . GLU B 1 24 ? -0.406 -5.5 -12.711 1 98.81 24 GLU B CA 1
ATOM 996 C C . GLU B 1 24 ? -0.117 -6.902 -13.234 1 98.81 24 GLU B C 1
ATOM 998 O O . GLU B 1 24 ? 0.991 -7.184 -13.695 1 98.81 24 GLU B O 1
ATOM 1003 N N . ALA B 1 25 ? -1.062 -7.777 -13.172 1 98.69 25 ALA B N 1
ATOM 1004 C CA . ALA B 1 25 ? -0.838 -9.188 -13.492 1 98.69 25 ALA B CA 1
ATOM 1005 C C . ALA B 1 25 ? -1.991 -9.75 -14.312 1 98.69 25 ALA B C 1
ATOM 1007 O O . ALA B 1 25 ? -3.059 -9.141 -14.398 1 98.69 25 ALA B O 1
ATOM 1008 N N . ASP B 1 26 ? -1.715 -10.891 -14.945 1 98.19 26 ASP B N 1
ATOM 1009 C CA . ASP B 1 26 ? -2.811 -11.68 -15.508 1 98.19 26 ASP B CA 1
ATOM 1010 C C . ASP B 1 26 ? -3.805 -12.086 -14.422 1 98.19 26 ASP B C 1
ATOM 1012 O O . ASP B 1 26 ? -3.416 -12.648 -13.398 1 98.19 26 ASP B O 1
ATOM 1016 N N . ILE B 1 27 ? -5.023 -11.766 -14.719 1 96 27 ILE B N 1
ATOM 1017 C CA . ILE B 1 27 ? -6.074 -11.914 -13.719 1 96 27 ILE B CA 1
ATOM 1018 C C . ILE B 1 27 ? -6.121 -13.367 -13.242 1 96 27 ILE B C 1
ATOM 1020 O O . ILE B 1 27 ? -6.371 -13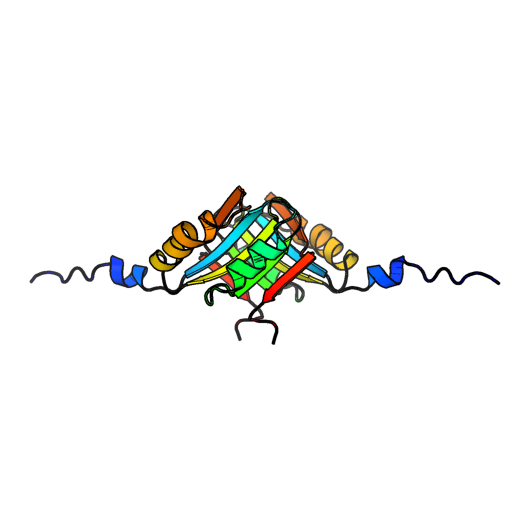.633 -12.062 1 96 27 ILE B O 1
ATOM 1024 N N . ASN B 1 28 ? -5.852 -14.289 -14.047 1 97.62 28 ASN B N 1
ATOM 1025 C CA . ASN B 1 28 ? -5.953 -15.703 -13.711 1 97.62 28 ASN B CA 1
ATOM 1026 C C . ASN B 1 28 ? -4.707 -16.203 -12.984 1 97.62 28 ASN B C 1
ATOM 1028 O O . ASN B 1 28 ? -4.637 -17.359 -12.578 1 97.62 28 ASN B O 1
ATOM 1032 N N . MET B 1 29 ? -3.742 -15.328 -12.742 1 98.5 29 MET B N 1
ATOM 1033 C CA . MET B 1 29 ? -2.49 -15.773 -12.133 1 98.5 29 MET B CA 1
ATOM 1034 C C . MET B 1 29 ? -2.191 -14.984 -10.867 1 98.5 29 MET B C 1
ATOM 1036 O O . MET B 1 29 ? -1.124 -15.141 -10.266 1 98.5 29 MET B O 1
ATOM 1040 N N . VAL B 1 30 ? -3.064 -14.172 -10.492 1 98.62 30 VAL B N 1
ATOM 1041 C CA . VAL B 1 30 ? -2.834 -13.25 -9.383 1 98.62 30 VAL B CA 1
ATOM 1042 C C . VAL B 1 30 ? -2.457 -14.031 -8.125 1 98.62 30 VAL B C 1
ATOM 1044 O O . VAL B 1 30 ? -1.455 -13.727 -7.477 1 98.62 30 VAL B O 1
ATOM 1047 N N . GLU B 1 31 ? -3.219 -15.047 -7.785 1 98.19 31 GLU B N 1
ATOM 1048 C CA . GLU B 1 31 ? -2.967 -15.82 -6.574 1 98.19 31 GLU B CA 1
ATOM 1049 C C . GLU B 1 31 ? -1.638 -16.562 -6.66 1 98.19 31 GLU B C 1
ATOM 1051 O O . GLU B 1 31 ? -0.855 -16.562 -5.707 1 98.19 31 GLU B O 1
ATOM 1056 N N . ASP B 1 32 ? -1.399 -17.188 -7.805 1 98.31 32 ASP B N 1
ATOM 1057 C CA . ASP B 1 32 ? -0.152 -17.906 -8.016 1 98.31 32 ASP B CA 1
ATOM 1058 C C . ASP B 1 32 ? 1.055 -16.984 -7.891 1 98.31 32 ASP B C 1
ATOM 1060 O O . ASP B 1 32 ? 2.061 -17.344 -7.277 1 98.31 32 ASP B O 1
ATOM 1064 N N . ILE B 1 33 ? 0.96 -15.844 -8.508 1 98.75 33 ILE B N 1
ATOM 1065 C CA . ILE B 1 33 ? 2.018 -14.836 -8.445 1 98.75 33 ILE B CA 1
ATOM 1066 C C . ILE B 1 33 ? 2.242 -14.414 -6.996 1 98.75 33 ILE B C 1
ATOM 1068 O O . ILE B 1 33 ? 3.381 -14.367 -6.527 1 98.75 33 ILE B O 1
ATOM 1072 N N . GLY B 1 34 ? 1.166 -14.094 -6.258 1 98.75 34 GLY B N 1
ATOM 1073 C CA . GLY B 1 34 ? 1.27 -13.727 -4.855 1 98.75 34 GLY B CA 1
ATOM 1074 C C . GLY B 1 34 ? 1.959 -14.789 -4.012 1 98.75 34 GLY B C 1
ATOM 1075 O O . GLY B 1 34 ? 2.811 -14.469 -3.182 1 98.75 34 GLY B O 1
ATOM 1076 N N . GLU B 1 35 ? 1.579 -16.047 -4.234 1 98.56 35 GLU B N 1
ATOM 1077 C CA . GLU B 1 35 ? 2.15 -17.156 -3.465 1 98.56 35 GLU B CA 1
ATOM 1078 C C . GLU B 1 35 ? 3.643 -17.312 -3.748 1 98.56 35 GLU B C 1
ATOM 1080 O O . GLU B 1 35 ? 4.426 -17.578 -2.84 1 98.56 35 GLU B O 1
ATOM 1085 N N . LYS B 1 36 ? 4 -17.172 -4.98 1 98.5 36 LYS B N 1
ATOM 1086 C CA . LYS B 1 36 ? 5.414 -17.25 -5.34 1 98.5 36 LYS B CA 1
ATOM 1087 C C . LYS B 1 36 ? 6.215 -16.141 -4.66 1 98.5 36 LYS B C 1
ATOM 1089 O O . LYS B 1 36 ? 7.285 -16.391 -4.105 1 98.5 36 LYS B O 1
ATOM 1094 N N . ILE B 1 37 ? 5.723 -14.93 -4.691 1 98.75 37 ILE B N 1
ATOM 1095 C CA . ILE B 1 37 ? 6.387 -13.789 -4.074 1 98.75 37 ILE B CA 1
ATOM 1096 C C . ILE B 1 37 ? 6.496 -14.008 -2.568 1 98.75 37 ILE B C 1
ATOM 1098 O O . ILE B 1 37 ? 7.492 -13.625 -1.951 1 98.75 37 ILE B O 1
ATOM 1102 N N . ALA B 1 38 ? 5.504 -14.656 -1.976 1 98.62 38 ALA B N 1
ATOM 1103 C CA . ALA B 1 38 ? 5.402 -14.867 -0.534 1 98.62 38 ALA B CA 1
ATOM 1104 C C . ALA B 1 38 ? 6.559 -15.719 -0.019 1 98.62 38 ALA B C 1
ATOM 1106 O O . ALA B 1 38 ? 6.832 -15.75 1.184 1 98.62 38 ALA B O 1
ATOM 1107 N N . GLU B 1 39 ? 7.176 -16.422 -0.869 1 98.12 39 GLU B N 1
ATOM 1108 C CA . GLU B 1 39 ? 8.289 -17.297 -0.492 1 98.12 39 GLU B CA 1
ATOM 1109 C C . GLU B 1 39 ? 9.492 -16.469 -0.028 1 98.12 39 GLU B C 1
ATOM 1111 O O . GLU B 1 39 ? 10.383 -17 0.64 1 98.12 39 GLU B O 1
ATOM 1116 N N . ASN B 1 40 ? 9.539 -15.258 -0.452 1 98.44 40 ASN B N 1
ATOM 1117 C CA . ASN B 1 40 ? 10.641 -14.398 -0.037 1 98.44 40 ASN B CA 1
ATOM 1118 C C . ASN B 1 40 ? 10.422 -13.844 1.367 1 98.44 40 ASN B C 1
ATOM 1120 O O . ASN B 1 40 ? 9.406 -13.211 1.636 1 98.44 40 ASN B O 1
ATOM 1124 N N . LYS B 1 41 ? 11.359 -13.992 2.25 1 97.88 41 LYS B N 1
ATOM 1125 C CA . LYS B 1 41 ? 11.227 -13.641 3.662 1 97.88 41 LYS B CA 1
ATOM 1126 C C . LYS B 1 41 ? 11.195 -12.125 3.852 1 97.88 41 LYS B C 1
ATOM 1128 O O . LYS B 1 41 ? 10.727 -11.633 4.879 1 97.88 41 LYS B O 1
ATOM 1133 N N . ASN B 1 42 ? 11.664 -11.367 2.881 1 98.5 42 ASN B N 1
ATOM 1134 C CA . ASN B 1 42 ? 11.711 -9.914 2.984 1 98.5 42 ASN B CA 1
ATOM 1135 C C . ASN B 1 42 ? 10.391 -9.281 2.553 1 98.5 42 ASN B C 1
ATOM 1137 O O . ASN B 1 42 ? 10.227 -8.062 2.631 1 98.5 42 ASN B O 1
ATOM 1141 N N . VAL B 1 43 ? 9.469 -10.125 2.082 1 98.69 43 VAL B N 1
ATOM 1142 C CA . VAL B 1 43 ? 8.109 -9.68 1.782 1 98.69 43 VAL B CA 1
ATOM 1143 C C . VAL B 1 43 ? 7.246 -9.773 3.037 1 98.69 43 VAL B C 1
ATOM 1145 O O . VAL B 1 43 ? 7.105 -10.852 3.619 1 98.69 43 VAL B O 1
ATOM 1148 N N . GLU B 1 44 ? 6.633 -8.664 3.416 1 98.44 44 GLU B N 1
ATOM 1149 C CA . GLU B 1 44 ? 5.949 -8.633 4.707 1 98.44 44 GLU B CA 1
ATOM 1150 C C . GLU B 1 44 ? 4.445 -8.812 4.539 1 98.44 44 GLU B C 1
ATOM 1152 O O . GLU B 1 44 ? 3.781 -9.383 5.41 1 98.44 44 GLU B O 1
ATOM 1157 N N . GLU B 1 45 ? 3.947 -8.289 3.496 1 98.81 45 GLU B N 1
ATOM 1158 C CA . GLU B 1 45 ? 2.506 -8.328 3.271 1 98.81 45 GLU B CA 1
ATOM 1159 C C . GLU B 1 45 ? 2.178 -8.328 1.781 1 98.81 45 GLU B C 1
ATOM 1161 O O . GLU B 1 45 ? 2.834 -7.633 0.998 1 98.81 45 GLU B O 1
ATOM 1166 N N . ILE B 1 46 ? 1.242 -9.117 1.34 1 98.94 46 ILE B N 1
ATOM 1167 C CA . ILE B 1 46 ? 0.737 -9.188 -0.027 1 98.94 46 ILE B CA 1
ATOM 1168 C C . ILE B 1 46 ? -0.787 -9.094 -0.019 1 98.94 46 ILE B C 1
ATOM 1170 O O . ILE B 1 46 ? -1.466 -9.945 0.562 1 98.94 46 ILE B O 1
ATOM 1174 N N . MET B 1 47 ? -1.27 -8.117 -0.646 1 98.88 47 MET B N 1
ATOM 1175 C CA . MET B 1 47 ? -2.703 -7.848 -0.697 1 98.88 47 MET B CA 1
ATOM 1176 C C . MET B 1 47 ? -3.217 -7.898 -2.133 1 98.88 47 MET B C 1
ATOM 1178 O O . MET B 1 47 ? -2.629 -7.293 -3.027 1 98.88 47 MET B O 1
ATOM 1182 N N . VAL B 1 48 ? -4.312 -8.602 -2.391 1 98.88 48 VAL B N 1
ATOM 1183 C CA . VAL B 1 48 ? -5.074 -8.477 -3.629 1 98.88 48 VAL B CA 1
ATOM 1184 C C . VAL B 1 48 ? -5.988 -7.25 -3.549 1 98.88 48 VAL B C 1
ATOM 1186 O O . VAL B 1 48 ? -6.781 -7.125 -2.613 1 98.88 48 VAL B O 1
ATOM 1189 N N . VAL B 1 49 ? -5.836 -6.387 -4.562 1 98.75 49 VAL B N 1
ATOM 1190 C CA . VAL B 1 49 ? -6.535 -5.117 -4.402 1 98.75 49 VAL B CA 1
ATOM 1191 C C . VAL B 1 49 ? -7.316 -4.797 -5.676 1 98.75 49 VAL B C 1
ATOM 1193 O O . VAL B 1 49 ? -7.051 -5.367 -6.734 1 98.75 49 VAL B O 1
ATOM 1196 N N . THR B 1 50 ? -8.305 -3.895 -5.496 1 97.94 50 THR B N 1
ATOM 1197 C CA . THR B 1 50 ? -8.953 -3.26 -6.641 1 97.94 50 THR B CA 1
ATOM 1198 C C . THR B 1 50 ? -8.203 -1.999 -7.059 1 97.94 50 THR B C 1
ATOM 1200 O O . THR B 1 50 ? -7.383 -1.479 -6.297 1 97.94 50 THR B O 1
ATOM 1203 N N . GLY B 1 51 ? -8.414 -1.5 -8.219 1 96.38 51 GLY B N 1
ATOM 1204 C CA . GLY B 1 51 ? -7.715 -0.315 -8.695 1 96.38 51 GLY B CA 1
ATOM 1205 C C . GLY B 1 51 ? -6.824 -0.587 -9.891 1 96.38 51 GLY B C 1
ATOM 1206 O O . GLY B 1 51 ? -7.113 -1.466 -10.703 1 96.38 51 GLY B O 1
ATOM 1207 N N . ASP B 1 52 ? -5.711 0.168 -9.883 1 96.94 52 ASP B N 1
ATOM 1208 C CA . ASP B 1 52 ? -4.832 0.08 -11.047 1 96.94 52 ASP B CA 1
ATOM 1209 C C . ASP B 1 52 ? -3.912 -1.134 -10.953 1 96.94 52 ASP B C 1
ATOM 1211 O O . ASP B 1 52 ? -3.326 -1.557 -11.953 1 96.94 52 ASP B O 1
ATOM 1215 N N . TYR B 1 53 ? -3.734 -1.643 -9.758 1 98.5 53 TYR B N 1
ATOM 1216 C CA . TYR B 1 53 ? -2.904 -2.82 -9.531 1 98.5 53 TYR B CA 1
ATOM 1217 C C . TYR B 1 53 ? -3.762 -4.023 -9.156 1 98.5 53 TYR B C 1
ATOM 1219 O O . TYR B 1 53 ? -4.883 -3.871 -8.672 1 98.5 53 TYR B O 1
ATOM 1227 N N . ASP B 1 54 ? -3.225 -5.184 -9.336 1 98.81 54 ASP B N 1
ATOM 1228 C CA . ASP B 1 54 ? -3.846 -6.43 -8.891 1 98.81 54 ASP B CA 1
ATOM 1229 C C . ASP B 1 54 ? -3.318 -6.848 -7.52 1 98.81 54 ASP B C 1
ATOM 1231 O O . ASP B 1 54 ? -4.035 -7.477 -6.738 1 98.81 54 ASP B O 1
ATOM 1235 N N . LEU B 1 55 ? -2.092 -6.547 -7.258 1 98.88 55 LEU B N 1
ATOM 1236 C CA . LEU B 1 55 ? -1.441 -6.805 -5.977 1 98.88 55 LEU B CA 1
ATOM 1237 C C . LEU B 1 55 ? -0.732 -5.555 -5.469 1 98.88 55 LEU B C 1
ATOM 1239 O O . LEU B 1 55 ? -0.114 -4.828 -6.246 1 98.88 55 LEU B O 1
ATOM 1243 N N . LEU B 1 56 ? -0.814 -5.23 -4.223 1 98.94 56 LEU B N 1
ATOM 1244 C CA . LEU B 1 56 ? 0.077 -4.34 -3.488 1 98.94 56 LEU B CA 1
ATOM 1245 C C . LEU B 1 56 ? 0.888 -5.109 -2.453 1 98.94 56 LEU B C 1
ATOM 1247 O O . LEU B 1 56 ? 0.328 -5.879 -1.666 1 98.94 56 LEU B O 1
ATOM 1251 N N . ILE B 1 57 ? 2.176 -4.953 -2.43 1 98.94 57 ILE B N 1
ATOM 1252 C CA . ILE B 1 57 ? 3.1 -5.738 -1.617 1 98.94 57 ILE B CA 1
ATOM 1253 C C . ILE B 1 57 ? 3.973 -4.805 -0.782 1 98.94 57 ILE B C 1
ATOM 1255 O O . ILE B 1 57 ? 4.512 -3.822 -1.299 1 98.94 57 ILE B O 1
ATOM 1259 N N . LYS B 1 58 ? 4.055 -5.047 0.447 1 98.94 58 LYS B N 1
ATOM 1260 C CA . LYS B 1 58 ? 5.016 -4.359 1.303 1 98.94 58 LYS B CA 1
ATOM 1261 C C . LYS B 1 58 ? 6.27 -5.207 1.51 1 98.94 58 LYS B C 1
ATOM 1263 O O . LYS B 1 58 ? 6.18 -6.371 1.9 1 98.94 58 LYS B O 1
ATOM 1268 N N . VAL B 1 59 ? 7.418 -4.629 1.285 1 98.81 59 VAL B N 1
ATOM 1269 C CA . VAL B 1 59 ? 8.672 -5.359 1.414 1 98.81 59 VAL B CA 1
ATOM 1270 C C . VAL B 1 59 ? 9.641 -4.57 2.293 1 98.81 59 VAL B C 1
ATOM 1272 O O . VAL B 1 59 ? 9.562 -3.34 2.363 1 98.81 59 VAL B O 1
ATOM 1275 N N . ARG B 1 60 ? 10.477 -5.234 2.924 1 98.31 60 ARG B N 1
ATOM 1276 C CA . ARG B 1 60 ? 11.539 -4.676 3.75 1 98.31 60 ARG B CA 1
ATOM 1277 C C . ARG B 1 60 ? 12.852 -5.434 3.547 1 98.31 60 ARG B C 1
ATOM 1279 O O . ARG B 1 60 ? 12.938 -6.621 3.865 1 98.31 60 ARG B O 1
ATOM 1286 N N . PHE B 1 61 ? 13.828 -4.746 3.021 1 98.12 61 PHE B N 1
ATOM 1287 C CA . PHE B 1 61 ? 15.102 -5.352 2.664 1 98.12 61 PHE B CA 1
ATOM 1288 C C . PHE B 1 61 ? 16.25 -4.691 3.424 1 98.12 61 PHE B C 1
ATOM 1290 O O . PHE B 1 61 ? 16.125 -3.547 3.863 1 98.12 61 PHE B O 1
ATOM 1297 N N . PRO B 1 62 ? 17.391 -5.379 3.551 1 96.44 62 PRO B N 1
ATOM 1298 C CA . PRO B 1 62 ? 18.5 -4.832 4.34 1 96.44 62 PRO B CA 1
ATOM 1299 C C . PRO B 1 62 ? 19.156 -3.627 3.672 1 96.44 62 PRO B C 1
ATOM 1301 O O . PRO B 1 62 ? 19.828 -2.842 4.34 1 96.44 62 PRO B O 1
ATOM 1304 N N . ASP B 1 63 ? 19.016 -3.57 2.312 1 95.31 63 ASP B N 1
ATOM 1305 C CA . ASP B 1 63 ? 19.547 -2.426 1.583 1 95.31 63 ASP B CA 1
ATOM 1306 C C . ASP B 1 63 ? 18.938 -2.328 0.187 1 95.31 63 ASP B C 1
ATOM 1308 O O . ASP B 1 63 ? 18.156 -3.195 -0.221 1 95.31 63 ASP B O 1
ATOM 1312 N N . TYR B 1 64 ? 19.297 -1.23 -0.497 1 95.38 64 TYR B N 1
ATOM 1313 C CA . TYR B 1 64 ? 18.766 -0.965 -1.828 1 95.38 64 TYR B CA 1
ATOM 1314 C C . TYR B 1 64 ? 19.219 -2.029 -2.82 1 95.38 64 TYR B C 1
ATOM 1316 O O . TYR B 1 64 ? 18.453 -2.43 -3.701 1 95.38 64 TYR B O 1
ATOM 1324 N N . GLN B 1 65 ? 20.438 -2.467 -2.691 1 95.62 65 GLN B N 1
ATOM 1325 C CA . GLN B 1 65 ? 20.984 -3.432 -3.635 1 95.62 65 GLN B CA 1
ATOM 1326 C C . GLN B 1 65 ? 20.219 -4.746 -3.596 1 95.62 65 GLN B C 1
ATOM 1328 O O . GLN B 1 65 ? 19.891 -5.309 -4.641 1 95.62 65 GLN B O 1
ATOM 1333 N N . THR B 1 66 ? 19.953 -5.203 -2.4 1 97 66 THR B N 1
ATOM 1334 C CA . THR B 1 66 ? 19.234 -6.465 -2.273 1 97 66 THR B CA 1
ATOM 1335 C C . THR B 1 66 ? 17.797 -6.309 -2.752 1 97 66 THR B C 1
ATOM 1337 O O . THR B 1 66 ? 17.219 -7.238 -3.324 1 97 66 THR B O 1
ATOM 1340 N N . LEU B 1 67 ? 17.188 -5.133 -2.533 1 98.12 67 LEU B N 1
ATOM 1341 C CA . LEU B 1 67 ? 15.859 -4.867 -3.07 1 98.12 67 LEU B CA 1
ATOM 1342 C C . LEU B 1 67 ? 15.875 -4.875 -4.598 1 98.12 67 LEU B C 1
ATOM 1344 O O . LEU B 1 67 ? 15.016 -5.488 -5.23 1 98.12 67 LEU B O 1
ATOM 1348 N N . GLU B 1 68 ? 16.812 -4.215 -5.133 1 97.5 68 GLU B N 1
ATOM 1349 C CA . GLU B 1 68 ? 16.953 -4.18 -6.586 1 97.5 68 GLU B CA 1
ATOM 1350 C C . GLU B 1 68 ? 17.078 -5.586 -7.16 1 97.5 68 GLU B C 1
ATOM 1352 O O . GLU B 1 68 ? 16.453 -5.91 -8.164 1 97.5 68 GLU B O 1
ATOM 1357 N N . LYS B 1 69 ? 17.906 -6.395 -6.527 1 97.56 69 LYS B N 1
ATOM 1358 C CA . LYS B 1 69 ? 18.062 -7.777 -6.969 1 97.56 69 LYS B CA 1
ATOM 1359 C C . LYS B 1 69 ? 16.734 -8.523 -6.918 1 97.56 69 LYS B C 1
ATOM 1361 O O . LYS B 1 69 ? 16.422 -9.289 -7.836 1 97.56 69 LYS B O 1
ATOM 1366 N N . PHE B 1 70 ? 16.031 -8.289 -5.922 1 98.5 70 PHE B N 1
ATOM 1367 C CA . PHE B 1 70 ? 14.719 -8.914 -5.793 1 98.5 70 PHE B CA 1
ATOM 1368 C C . PHE B 1 70 ? 13.812 -8.5 -6.945 1 98.5 70 PHE B C 1
ATOM 1370 O O . PHE B 1 70 ? 13.156 -9.352 -7.555 1 98.5 70 PHE B O 1
ATOM 1377 N N . ILE B 1 71 ? 13.734 -7.215 -7.27 1 98.44 71 ILE B N 1
ATOM 1378 C CA . ILE B 1 71 ? 12.859 -6.688 -8.312 1 98.44 71 ILE B CA 1
ATOM 1379 C C . ILE B 1 71 ? 13.297 -7.223 -9.672 1 98.44 71 ILE B C 1
ATOM 1381 O O . ILE B 1 71 ? 12.484 -7.754 -10.43 1 98.44 71 ILE B O 1
ATOM 1385 N N . VAL B 1 72 ? 14.562 -7.152 -9.953 1 97.19 72 VAL B N 1
ATOM 1386 C CA . VAL B 1 72 ? 15.094 -7.438 -11.281 1 97.19 72 VAL B CA 1
ATOM 1387 C C . VAL B 1 72 ? 15.148 -8.945 -11.508 1 97.19 72 VAL B C 1
ATOM 1389 O O . VAL B 1 72 ? 14.789 -9.43 -12.586 1 97.19 72 VAL B O 1
ATOM 1392 N N . ARG B 1 73 ? 15.492 -9.688 -10.469 1 95.44 73 ARG B N 1
ATOM 1393 C CA . ARG B 1 73 ? 15.773 -11.102 -10.672 1 95.44 73 ARG B CA 1
ATOM 1394 C C . ARG B 1 73 ? 14.562 -11.961 -10.297 1 95.44 73 ARG B C 1
ATOM 1396 O O . ARG B 1 73 ? 14.406 -13.078 -10.797 1 95.44 73 ARG B O 1
ATOM 1403 N N . GLU B 1 74 ? 13.773 -11.523 -9.43 1 95.56 74 GLU B N 1
ATOM 1404 C CA . GLU B 1 74 ? 12.648 -12.344 -8.984 1 95.56 74 GLU B CA 1
ATOM 1405 C C . GLU B 1 74 ? 11.328 -11.82 -9.539 1 95.56 74 GLU B C 1
ATOM 1407 O O . GLU B 1 74 ? 10.688 -12.484 -10.359 1 95.56 74 GLU B O 1
ATOM 1412 N N . LEU B 1 75 ? 11.008 -10.625 -9.242 1 97.31 75 LEU B N 1
ATOM 1413 C CA . LEU B 1 75 ? 9.688 -10.117 -9.594 1 97.31 75 LEU B CA 1
ATOM 1414 C C . LEU B 1 75 ? 9.516 -10.039 -11.109 1 97.31 75 LEU B C 1
ATOM 1416 O O . LEU B 1 75 ? 8.539 -10.547 -11.648 1 97.31 75 LEU B O 1
ATOM 1420 N N . ASN B 1 76 ? 10.43 -9.445 -11.766 1 95.06 76 ASN B N 1
ATOM 1421 C CA . ASN B 1 76 ? 10.344 -9.203 -13.195 1 95.06 76 ASN B CA 1
ATOM 1422 C C . ASN B 1 76 ? 10.383 -10.508 -13.992 1 95.06 76 ASN B C 1
ATOM 1424 O O . ASN B 1 76 ? 10.07 -10.523 -15.18 1 95.06 76 ASN B O 1
ATOM 1428 N N . ASN B 1 77 ? 10.727 -11.602 -13.336 1 96.19 77 ASN B N 1
ATOM 1429 C CA . ASN B 1 77 ? 10.867 -12.875 -14.039 1 96.19 77 ASN B CA 1
ATOM 1430 C C . ASN B 1 77 ? 9.68 -13.797 -13.758 1 96.19 77 ASN B C 1
ATOM 1432 O O . ASN B 1 77 ? 9.625 -14.914 -14.273 1 96.19 77 ASN B O 1
ATOM 1436 N N . ILE B 1 78 ? 8.773 -13.359 -12.992 1 98 78 ILE B N 1
ATOM 1437 C CA . ILE B 1 78 ? 7.594 -14.18 -12.703 1 98 78 ILE B CA 1
ATOM 1438 C C . ILE B 1 78 ? 6.598 -14.062 -13.852 1 98 78 ILE B C 1
ATOM 1440 O O . ILE B 1 78 ? 6.184 -12.961 -14.219 1 98 78 ILE B O 1
ATOM 1444 N N . GLN B 1 79 ? 6.219 -15.18 -14.422 1 97.75 79 GLN B N 1
ATOM 1445 C CA . GLN B 1 79 ? 5.238 -15.211 -15.5 1 97.75 79 GLN B CA 1
ATOM 1446 C C . GLN B 1 79 ? 3.912 -14.594 -15.062 1 97.75 79 GLN B C 1
ATOM 1448 O O . GLN B 1 79 ? 3.438 -14.859 -13.953 1 97.75 79 GLN B O 1
ATOM 1453 N N . GLY B 1 80 ? 3.322 -13.773 -15.953 1 98.44 80 GLY B N 1
ATOM 1454 C CA . GLY B 1 80 ? 2.006 -13.219 -15.672 1 98.44 80 GLY B CA 1
ATOM 1455 C C . GLY B 1 80 ? 2.059 -11.805 -15.125 1 98.44 80 GLY B C 1
ATOM 1456 O O . GLY B 1 80 ? 1.042 -11.109 -15.094 1 98.44 80 GLY B O 1
ATOM 1457 N N . ILE B 1 81 ? 3.252 -11.352 -14.633 1 98.69 81 ILE B N 1
ATOM 1458 C CA . ILE B 1 81 ? 3.39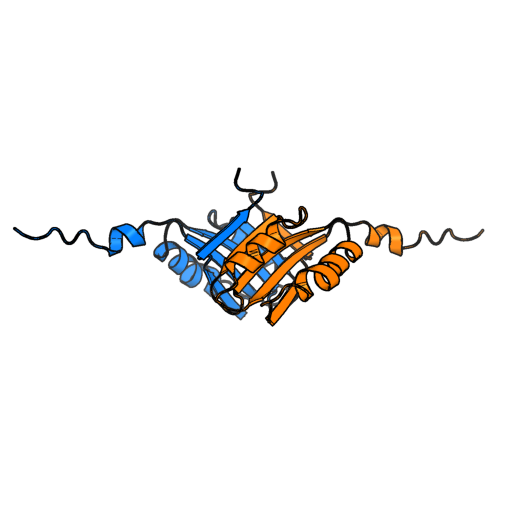5 -9.961 -14.234 1 98.69 81 ILE B CA 1
ATOM 1459 C C . ILE B 1 81 ? 3.531 -9.078 -15.477 1 98.69 81 ILE B C 1
ATOM 1461 O O . ILE B 1 81 ? 4.434 -9.281 -16.297 1 98.69 81 ILE B O 1
ATOM 1465 N N . LYS B 1 82 ? 2.66 -8.211 -15.602 1 98.31 82 LYS B N 1
ATOM 1466 C CA . LYS B 1 82 ? 2.656 -7.309 -16.75 1 98.31 82 LYS B CA 1
ATOM 1467 C C . LYS B 1 82 ? 3.469 -6.051 -16.469 1 98.31 82 LYS B C 1
ATOM 1469 O O . LYS B 1 82 ? 4.195 -5.562 -17.344 1 98.31 82 LYS B O 1
ATOM 1474 N N . LYS B 1 83 ? 3.303 -5.488 -15.344 1 97.94 83 LYS B N 1
ATOM 1475 C CA . LYS B 1 83 ? 3.965 -4.262 -14.898 1 97.94 83 LYS B CA 1
ATOM 1476 C C . LYS B 1 83 ? 4.09 -4.219 -13.383 1 97.94 83 LYS B C 1
ATOM 1478 O O . LYS B 1 83 ? 3.244 -4.762 -12.664 1 97.94 83 LYS B O 1
ATOM 1483 N N . SER B 1 84 ? 5.137 -3.643 -12.938 1 98.06 84 SER B N 1
ATOM 1484 C CA . SER B 1 84 ? 5.281 -3.359 -11.516 1 98.06 84 SER B CA 1
ATOM 1485 C C . SER B 1 84 ? 5.797 -1.941 -11.281 1 98.06 84 SER B C 1
ATOM 1487 O O . SER B 1 84 ? 6.504 -1.386 -12.125 1 98.06 84 SER B O 1
ATOM 1489 N N . LYS B 1 85 ? 5.402 -1.354 -10.227 1 98.12 85 LYS B N 1
ATOM 1490 C CA . LYS B 1 85 ? 5.871 -0.046 -9.781 1 98.12 85 LYS B CA 1
ATOM 1491 C C . LYS B 1 85 ? 6.332 -0.093 -8.328 1 98.12 85 LYS B C 1
ATOM 1493 O O . LYS B 1 85 ? 5.57 -0.481 -7.441 1 98.12 85 LYS B O 1
ATOM 1498 N N . THR B 1 86 ? 7.586 0.259 -8.148 1 98.5 86 THR B N 1
ATOM 1499 C CA . THR B 1 86 ? 8.133 0.28 -6.797 1 98.5 86 THR B CA 1
ATOM 1500 C C . THR B 1 86 ? 8.062 1.686 -6.207 1 98.5 86 THR B C 1
ATOM 1502 O O . THR B 1 86 ? 8.547 2.643 -6.812 1 98.5 86 THR B O 1
ATOM 1505 N N . MET B 1 87 ? 7.371 1.88 -5.082 1 98.75 87 MET B N 1
ATOM 1506 C CA . MET B 1 87 ? 7.281 3.119 -4.312 1 98.75 87 MET B CA 1
ATOM 1507 C C . MET B 1 87 ? 8.086 3.018 -3.023 1 98.75 87 MET B C 1
ATOM 1509 O O . MET B 1 87 ? 7.746 2.238 -2.133 1 98.75 87 MET B O 1
ATOM 1513 N N . MET B 1 88 ? 9.109 3.777 -2.963 1 98.62 88 MET B N 1
ATOM 1514 C CA . MET B 1 88 ? 9.93 3.73 -1.758 1 98.62 88 MET B CA 1
ATOM 1515 C C . MET B 1 88 ? 9.234 4.422 -0.593 1 98.62 88 MET B C 1
ATOM 1517 O O . MET B 1 88 ? 8.641 5.488 -0.766 1 98.62 88 MET B O 1
ATOM 1521 N N . VAL B 1 89 ? 9.312 3.818 0.562 1 98.56 89 VAL B N 1
ATOM 1522 C CA . VAL B 1 89 ? 8.805 4.453 1.773 1 98.56 89 VAL B CA 1
ATOM 1523 C C . VAL B 1 89 ? 9.875 5.355 2.379 1 98.56 89 VAL B C 1
ATOM 1525 O O . VAL B 1 89 ? 10.906 4.871 2.854 1 98.56 89 VAL B O 1
ATOM 1528 N N . LEU B 1 90 ? 9.594 6.551 2.371 1 97.81 90 LEU B N 1
ATOM 1529 C CA . LEU B 1 90 ? 10.555 7.527 2.873 1 97.81 90 LEU B CA 1
ATOM 1530 C C . LEU B 1 90 ? 10.438 7.672 4.387 1 97.81 90 LEU B C 1
ATOM 1532 O O . LEU B 1 90 ? 11.445 7.883 5.07 1 97.81 90 LEU B O 1
ATOM 1536 N N . SER B 1 91 ? 9.266 7.605 4.902 1 97.44 91 SER B N 1
ATOM 1537 C CA . SER B 1 91 ? 8.992 7.664 6.332 1 97.44 91 SER B CA 1
ATOM 1538 C C . SER B 1 91 ? 7.625 7.07 6.656 1 97.44 91 SER B C 1
ATOM 1540 O O . SER B 1 91 ? 6.805 6.859 5.758 1 97.44 91 SER B O 1
ATOM 1542 N N . ILE B 1 92 ? 7.469 6.719 7.879 1 98.31 92 ILE B N 1
ATOM 1543 C CA . ILE B 1 92 ? 6.211 6.188 8.391 1 98.31 92 ILE B CA 1
ATOM 1544 C C . ILE B 1 92 ? 5.652 7.125 9.461 1 98.31 92 ILE B C 1
ATOM 1546 O O . ILE B 1 92 ? 6.305 7.371 10.477 1 98.31 92 ILE B O 1
ATOM 1550 N N . ILE B 1 93 ? 4.484 7.633 9.25 1 98.44 93 ILE B N 1
ATOM 1551 C CA . ILE B 1 93 ? 3.869 8.594 10.156 1 98.44 93 ILE B CA 1
ATOM 1552 C C . ILE B 1 93 ? 3.082 7.852 11.242 1 98.44 93 ILE B C 1
ATOM 1554 O O . ILE B 1 93 ? 3.01 8.305 12.383 1 98.44 93 ILE B O 1
ATOM 1558 N N . LYS B 1 94 ? 2.488 6.773 10.883 1 98.25 94 LYS B N 1
ATOM 1559 C CA . LYS B 1 94 ? 1.735 5.914 11.789 1 98.25 94 LYS B CA 1
ATOM 1560 C C . LYS B 1 94 ? 1.905 4.441 11.422 1 98.25 94 LYS B C 1
ATOM 1562 O O . LYS B 1 94 ? 1.901 4.086 10.242 1 98.25 94 LYS B O 1
ATOM 1567 N N . ASP B 1 95 ? 2.104 3.662 12.336 1 98.12 95 ASP B N 1
ATOM 1568 C CA . ASP B 1 95 ? 2.164 2.211 12.195 1 98.12 95 ASP B CA 1
ATOM 1569 C C . ASP B 1 95 ? 1.7 1.517 13.477 1 98.12 95 ASP B C 1
ATOM 1571 O O . ASP B 1 95 ? 2.426 1.49 14.469 1 98.12 95 ASP B O 1
ATOM 1575 N N . VAL B 1 96 ? 0.602 0.938 13.469 1 96.75 96 VAL B N 1
ATOM 1576 C CA . VAL B 1 96 ? 0.07 0.345 14.688 1 96.75 96 VAL B CA 1
ATOM 1577 C C . VAL B 1 96 ? 0.694 -1.031 14.914 1 96.75 96 VAL B C 1
ATOM 1579 O O . VAL B 1 96 ? 0.56 -1.614 15.992 1 96.75 96 VAL B O 1
ATOM 1582 N N . TYR B 1 97 ? 1.429 -1.556 13.93 1 93.06 97 TYR B N 1
ATOM 1583 C CA . TYR B 1 97 ? 2.031 -2.883 14.016 1 93.06 97 TYR B CA 1
ATOM 1584 C C . TYR B 1 97 ? 3.434 -2.809 14.609 1 93.06 97 TYR B C 1
ATOM 1586 O O . TYR B 1 97 ? 4.02 -3.836 14.953 1 93.06 97 TYR B O 1
ATOM 1594 N N . MET B 1 98 ? 4.066 -1.659 14.5 1 82.81 98 MET B N 1
ATOM 1595 C CA . MET B 1 98 ? 5.41 -1.494 15.039 1 82.81 98 MET B CA 1
ATOM 1596 C C . MET B 1 98 ? 5.359 -0.978 16.484 1 82.81 98 MET B C 1
ATOM 1598 O O . MET B 1 98 ? 4.723 0.04 16.75 1 82.81 98 MET B O 1
ATOM 1602 N N . ARG B 1 99 ? 5.184 -1.844 17.594 1 55.91 99 ARG B N 1
ATOM 1603 C CA . ARG B 1 99 ? 5.309 -1.503 19 1 55.91 99 ARG B CA 1
ATOM 1604 C C . ARG B 1 99 ? 6.773 -1.347 19.391 1 55.91 99 ARG B C 1
ATOM 1606 O O . ARG B 1 99 ? 7.652 -1.981 18.812 1 55.91 99 ARG B O 1
#

Sequence (198 aa):
MEAEITNFKEYYDNKIVTAMIGIEADINMVEDIGEKIAENKNVEEIMVVTGDYDLLIKVRFPDYQTLEKFIVRELNNIQGIKKSKTMMVLSIIKDVYMRMEAEITNFKEYYDNKIVTAMIGIEADINMVEDIGEKIAENKNVEEIMVVTGDYDLLIKVRFPDYQTLEKFIVRELNNIQGIKKSKTMMVLSIIKDVYMR

=== Feature glossary ===
A reading guide for the features in this record.

Start from the sequence.

  · Sequence gives the chain of amino acids in standard one-letter code (A=alanine, C=cysteine, …, Y=tyrosine), read N→C. It is the only feature that is directly encoded by the gene; all structural features are derived from the folded form of this sequence.

Fold it, and you get atomic coordinates and the backbone conformation that goes with them.

  · The mmCIF table is the protein's shape written out atom by atom. For each backbone N, Cα, C, and carbonyl O, it records an (x, y, z) coordinate triple in Å plus the residue type, chain letter, and residue number.

  · Backbone dihedral angles. Every residue except chain termini has a φ (preceding-C → N → Cα → C) and a ψ (N → Cα → C → next-N). They are reported in degrees following the IUPAC sign convention. Secondary structure is essentially a statement about which (φ, ψ) basin each residue occupies.

  · DSSP 8-state secondary structure assigns each residue one of H (α-helix), G (3₁₀-helix), I (π-helix), E (extended β-strand), B (isolated β-bridge), T (hydrogen-bonded turn), S (bend), or '-' (coil). The assignment is computed from backbone hydrogen-bond geometry via the Kabsch–Sander algorithm.

  · P-SEA three-state annotation labels each residue as helix, strand, or coil based purely on the geometry of the Cα trace. It serves as a fallback when the full backbone (and thus DSSP) is unavailable.

Summarize the fold with a handful of shape descriptors and a per-residue structural alphabet.

  · Radius of gyration (Rg) is the root-mean-square distance of Cα atoms from their centroid — a single number for overall size and compactness. A globular domain of N residues has Rg ≈ 2.2·N^0.38 Å; an extended or disordered chain has a much larger Rg. The Cα contact count is the number of residue pairs whose Cα atoms are within 8 Å and are more than four positions apart in sequence — a standard proxy for tertiary packing density. The bounding box is the smallest axis-aligned box enclosing all Cα atoms.

  · Foldseek's 3Di representation compresses backbone geometry into a per-residue letter drawn from a learned twenty-state alphabet. It captures the tertiary interaction pattern around each residue — which residues are packed against it in space, regardless of where they are in sequence.

  · Accessible surface area quantifies burial. A residue with SASA near zero is packed into the hydrophobic core; one with SASA >100 Å² sits on the surface. Computed here via the Shrake–Rupley numerical algorithm with a 1.4 Å probe.

Ask how reliable the model is.

  · For AlphaFold models, the B-factor field carries pLDDT — the model's own estimate of local accuracy on a 0–100 scale. Regions with pLDDT<50 should be treated as essentially unmodeled; they often correspond to intrinsically disordered segments.

  · For experimental (PDB) structures, the B-factor (temperature factor) quantifies the positional spread of each atom in the crystal — a combination of thermal vibration and static disorder — in units of Å². High B-factors mark flexible loops or poorly resolved regions; low B-factors mark the rigid, well-ordered core.

  · PAE(i, j) answers: if I align the predicted and true structures on residue i, how far off (in Å) do I expect residue j to be? A block-diagonal PAE matrix with low values on the blocks and high values off-diagonal is the signature of a multi-domain protein with confidently predicted domains but uncertain inter-domain orientation.

Place it in context: what it resembles, what it is annotated as, and how it looks.

  · Structural nearest neighbors (via Foldseek easy-search vs the PDB). Reported per hit: target PDB id, E-value, and alignment TM-score. A TM-score above ~0.5 is the conventional threshold for 'same fold'.

  · Functional annotations link the protein to curated databases. InterPro entries identify conserved domains and families by matching the sequence against member-database signatures (Pfam, PROSITE, CDD, …). Gene Ontology (GO) terms describe molecular function, biological process, and cellular component in a controlled vocabulary. CATH places the structure in a hierarchical fold classification (Class/Architecture/Topology/Homologous-superfamily). The organism is the source species.

  · Plot images: a contact map (which residues are close in 3D, as an N×N binary image), a Ramachandran scatter (backbone torsion angles, revealing secondary-structure composition at a glance), and — for AlphaFold structures — a PAE heatmap (pairwise prediction confidence).

  · Structure images are PyMOL renders from six orthogonal camera directions. Cartoon representation draws helices as coils and strands as arrows; sticks shows the backbone as bonds; surface shows the solvent-excluded envelope. Rainbow coloring maps sequence position to hue (blue→red, N→C); chain coloring assigns a distinct color per polypeptide.